Protein AF-A0A3B8XB24-F1 (afdb_monomer_lite)

Secondary structure (DSSP, 8-state):
-GGGGGG---HHHHHHHHHHHHHHHHHHHHHHHHHHHHHHHHTSS---SHHHHTPPPPPHHHHHHHHHHHHHHHHHHH-HHHHHHHHHHHHHHHH--TTHHHHHS-GGGT-GGGS-----TTHHHHTTT----------SSTTS----HHHHHHHHHHHHHHHHHHHHHT-PPP--------TT-SS--GGGSPPHHHHHHHHHHHTHHHHT----------S-TT--S----------HHIIIIIHHHHHHHHHHHHHHHHT--S-HHHHHHHHHHHHHHHHHT-

Structure (mmCIF, N/CA/C/O backbone):
data_AF-A0A3B8XB24-F1
#
_entry.id   AF-A0A3B8XB24-F1
#
loop_
_atom_site.group_PDB
_atom_site.id
_atom_site.type_symbol
_atom_site.label_atom_id
_atom_site.label_alt_id
_atom_site.label_comp_id
_atom_site.label_asym_id
_atom_site.label_entity_id
_atom_site.label_seq_id
_atom_site.pdbx_PDB_ins_code
_atom_site.Cartn_x
_atom_site.Cartn_y
_atom_site.Cartn_z
_atom_site.occupancy
_atom_site.B_iso_or_equiv
_atom_site.auth_seq_id
_atom_site.auth_comp_id
_atom_site.auth_asym_id
_atom_site.auth_atom_id
_atom_site.pdbx_PDB_model_num
ATOM 1 N N . VAL A 1 1 ? 15.431 -11.702 -13.666 1.00 48.81 1 VAL A N 1
ATOM 2 C CA . VAL A 1 1 ? 16.411 -10.588 -13.699 1.00 48.81 1 VAL A CA 1
ATOM 3 C C . VAL A 1 1 ? 17.297 -10.553 -12.447 1.00 48.81 1 VAL A C 1
ATOM 5 O O . VAL A 1 1 ? 18.498 -10.702 -12.595 1.00 48.81 1 VAL A O 1
ATOM 8 N N . LEU A 1 2 ? 16.765 -10.475 -11.216 1.00 46.78 2 LEU A N 1
ATOM 9 C CA . LEU A 1 2 ? 17.596 -10.425 -9.986 1.00 46.78 2 LEU A CA 1
ATOM 10 C C . LEU A 1 2 ? 18.465 -11.676 -9.723 1.00 46.78 2 LEU A C 1
ATOM 12 O O . LEU A 1 2 ? 19.615 -11.554 -9.304 1.00 46.78 2 LEU A O 1
ATOM 16 N N . LEU A 1 3 ? 17.958 -12.868 -10.053 1.00 46.06 3 LEU A N 1
ATOM 17 C CA . LEU A 1 3 ? 18.694 -14.143 -9.955 1.00 46.06 3 LEU A CA 1
ATOM 18 C C . LEU A 1 3 ? 19.810 -14.302 -11.011 1.00 46.06 3 LEU A C 1
ATOM 20 O O . LEU A 1 3 ? 20.660 -15.178 -10.889 1.00 46.06 3 LEU A O 1
ATOM 24 N N . GLN A 1 4 ? 19.846 -13.434 -12.026 1.00 51.38 4 GLN A N 1
ATOM 25 C CA . GLN A 1 4 ? 20.875 -13.417 -13.075 1.00 51.38 4 GLN A CA 1
ATOM 26 C C . GLN A 1 4 ? 21.967 -12.367 -12.819 1.00 51.38 4 GLN A C 1
ATOM 28 O O . GLN A 1 4 ? 22.827 -12.158 -13.666 1.00 51.38 4 GLN A O 1
ATOM 33 N N . SER A 1 5 ? 21.986 -11.729 -11.642 1.00 50.06 5 SER A N 1
ATOM 34 C CA . SER A 1 5 ? 23.021 -10.747 -11.275 1.00 50.06 5 SER A CA 1
ATOM 35 C C . SER A 1 5 ? 24.447 -11.315 -11.280 1.00 50.06 5 SER A C 1
ATOM 37 O O . SER A 1 5 ? 25.404 -10.552 -11.347 1.00 50.06 5 SER A O 1
ATOM 39 N N . HIS A 1 6 ? 24.604 -12.642 -11.247 1.00 56.72 6 HIS A N 1
ATOM 40 C CA . HIS A 1 6 ? 25.891 -13.319 -11.403 1.00 56.72 6 HIS A CA 1
ATOM 41 C C . HIS A 1 6 ? 26.442 -13.281 -12.843 1.00 56.72 6 HIS A C 1
ATOM 43 O O . HIS A 1 6 ? 27.628 -13.526 -13.027 1.00 56.72 6 HIS A O 1
ATOM 49 N N . LEU A 1 7 ? 25.614 -12.964 -13.849 1.00 57.38 7 LEU A N 1
ATOM 50 C CA . LEU A 1 7 ? 26.015 -12.871 -15.262 1.00 57.38 7 LEU A CA 1
ATOM 51 C C . LEU A 1 7 ? 26.549 -11.478 -15.648 1.00 57.38 7 LEU A C 1
ATOM 53 O O . LEU A 1 7 ? 27.148 -11.314 -16.709 1.00 57.38 7 LEU A O 1
ATOM 57 N N . LEU A 1 8 ? 26.348 -10.467 -14.796 1.00 61.06 8 LEU A N 1
ATOM 58 C CA . LEU A 1 8 ? 26.827 -9.103 -15.028 1.00 61.06 8 LEU A CA 1
ATOM 59 C C . LEU A 1 8 ? 28.284 -8.982 -14.563 1.00 61.06 8 LEU A C 1
ATOM 61 O O . LEU A 1 8 ? 28.584 -9.200 -13.392 1.00 61.06 8 LEU A O 1
ATOM 65 N N . HIS A 1 9 ? 29.188 -8.629 -15.478 1.00 63.47 9 HIS A N 1
ATOM 66 C CA . HIS A 1 9 ? 30.623 -8.520 -15.182 1.00 63.47 9 HIS A CA 1
ATOM 67 C C . HIS A 1 9 ? 30.975 -7.298 -14.311 1.00 63.47 9 HIS A C 1
ATOM 69 O O . HIS A 1 9 ? 31.987 -7.325 -13.615 1.00 63.47 9 HIS A O 1
ATOM 75 N N . ASP A 1 10 ? 30.143 -6.249 -14.307 1.00 83.44 10 ASP A N 1
ATOM 76 C CA . ASP A 1 10 ? 30.415 -5.012 -13.567 1.00 83.44 10 ASP A CA 1
ATOM 77 C C . ASP A 1 10 ? 29.944 -5.098 -12.092 1.00 83.44 10 ASP A C 1
ATOM 79 O O . ASP A 1 10 ? 28.738 -5.246 -11.830 1.00 83.44 10 ASP A O 1
ATOM 83 N N . PRO A 1 11 ? 30.855 -4.996 -11.101 1.00 81.56 11 PRO A N 1
ATOM 84 C CA . PRO A 1 11 ? 30.505 -5.052 -9.682 1.00 81.56 11 PRO A CA 1
ATOM 85 C C . PRO A 1 11 ? 29.614 -3.886 -9.223 1.00 81.56 11 PRO A C 1
ATOM 87 O O . PRO A 1 11 ? 28.798 -4.080 -8.317 1.00 81.56 11 PRO A O 1
ATOM 90 N N . ALA A 1 12 ? 29.711 -2.703 -9.844 1.00 83.69 12 ALA A N 1
ATOM 91 C CA . ALA A 1 12 ? 28.908 -1.542 -9.460 1.00 83.69 12 ALA A CA 1
ATOM 92 C C . ALA A 1 12 ? 27.418 -1.764 -9.769 1.00 83.69 12 ALA A C 1
ATOM 94 O O . ALA A 1 12 ? 26.552 -1.520 -8.923 1.00 83.69 12 ALA A O 1
ATOM 95 N N . VAL A 1 13 ? 27.117 -2.318 -10.947 1.00 81.12 13 VAL A N 1
ATOM 96 C CA . VAL A 1 13 ? 25.744 -2.636 -11.374 1.00 81.12 13 VAL A CA 1
ATOM 97 C C . VAL A 1 13 ? 25.129 -3.718 -10.483 1.00 81.12 13 VAL A C 1
ATOM 99 O O . VAL A 1 13 ? 23.956 -3.634 -10.116 1.00 81.12 13 VAL A O 1
ATOM 102 N N . ARG A 1 14 ? 25.920 -4.715 -10.067 1.00 76.56 14 ARG A N 1
ATOM 103 C CA . ARG A 1 14 ? 25.459 -5.768 -9.147 1.00 76.56 14 ARG A CA 1
ATOM 104 C C . ARG A 1 14 ? 25.067 -5.207 -7.785 1.00 76.56 14 ARG A C 1
ATOM 106 O O . ARG A 1 14 ? 24.006 -5.566 -7.272 1.00 76.56 14 ARG A O 1
ATOM 113 N N . LEU A 1 15 ? 25.888 -4.318 -7.222 1.00 83.88 15 LEU A N 1
ATOM 114 C CA . LEU A 1 15 ? 25.598 -3.680 -5.938 1.00 83.88 15 LEU A CA 1
ATOM 115 C C . LEU A 1 15 ? 24.346 -2.797 -6.026 1.00 83.88 15 LEU A C 1
ATOM 117 O O . LEU A 1 15 ? 23.479 -2.885 -5.158 1.00 83.88 15 LEU A O 1
ATOM 121 N N . ALA A 1 16 ? 24.213 -2.008 -7.097 1.00 84.25 16 ALA A N 1
ATOM 122 C CA . ALA A 1 16 ? 23.042 -1.165 -7.325 1.00 84.25 16 ALA A CA 1
ATOM 123 C C . ALA A 1 16 ? 21.746 -1.989 -7.438 1.00 84.25 16 ALA A C 1
ATOM 125 O O . ALA A 1 16 ? 20.748 -1.671 -6.791 1.00 84.25 16 ALA A O 1
ATOM 126 N N . MET A 1 17 ? 21.767 -3.093 -8.193 1.00 80.44 17 MET A N 1
ATOM 127 C CA . MET A 1 17 ? 20.617 -3.996 -8.332 1.00 80.44 17 MET A CA 1
ATOM 128 C C . MET A 1 17 ? 20.249 -4.681 -7.010 1.00 80.44 17 MET A C 1
ATOM 130 O O . MET A 1 17 ? 19.066 -4.799 -6.687 1.00 80.44 17 MET A O 1
ATOM 134 N N . ALA A 1 18 ? 21.243 -5.109 -6.227 1.00 84.19 18 ALA A N 1
ATOM 135 C CA . ALA A 1 18 ? 21.013 -5.711 -4.916 1.00 84.19 18 ALA A CA 1
ATOM 136 C C . ALA A 1 18 ? 20.409 -4.701 -3.926 1.00 84.19 18 ALA A C 1
ATOM 138 O O . ALA A 1 18 ? 19.445 -5.021 -3.231 1.00 84.19 18 ALA A O 1
ATOM 139 N N . ALA A 1 19 ? 20.921 -3.467 -3.906 1.00 87.56 19 ALA A N 1
ATOM 140 C CA . ALA A 1 19 ? 20.384 -2.389 -3.081 1.00 87.56 19 ALA A CA 1
ATOM 141 C C . ALA A 1 19 ? 18.937 -2.042 -3.468 1.00 87.56 19 ALA A C 1
ATOM 143 O O . ALA A 1 19 ? 18.073 -1.946 -2.596 1.00 87.56 19 ALA A O 1
ATOM 144 N N . ALA A 1 20 ? 18.640 -1.930 -4.767 1.00 87.44 20 ALA A N 1
ATOM 145 C CA . ALA A 1 20 ? 17.284 -1.688 -5.255 1.00 87.44 20 ALA A CA 1
ATOM 146 C C . ALA A 1 20 ? 16.316 -2.815 -4.854 1.00 87.44 20 ALA A C 1
ATOM 148 O O . ALA A 1 20 ? 15.204 -2.545 -4.398 1.00 87.44 20 ALA A O 1
ATOM 149 N N . ALA A 1 21 ? 16.747 -4.076 -4.957 1.00 85.38 21 ALA A N 1
ATOM 150 C CA . ALA A 1 21 ? 15.949 -5.222 -4.528 1.00 85.38 21 ALA A CA 1
ATOM 151 C C . ALA A 1 21 ? 15.676 -5.211 -3.020 1.00 85.38 21 ALA A C 1
ATOM 153 O O . ALA A 1 21 ? 14.547 -5.462 -2.603 1.00 85.38 21 ALA A O 1
ATOM 154 N N . ALA A 1 22 ? 16.689 -4.890 -2.212 1.00 89.25 22 ALA A N 1
ATOM 155 C CA . ALA A 1 22 ? 16.544 -4.780 -0.766 1.00 89.25 22 ALA A CA 1
ATOM 156 C C . ALA A 1 22 ? 15.544 -3.681 -0.378 1.00 89.25 22 ALA A C 1
ATOM 158 O O . ALA A 1 22 ? 14.678 -3.911 0.467 1.00 89.25 22 ALA A O 1
ATOM 159 N N . LEU A 1 23 ? 15.606 -2.516 -1.031 1.00 91.81 23 LEU A N 1
ATOM 160 C CA . LEU A 1 23 ? 14.654 -1.427 -0.803 1.00 91.81 23 LEU A CA 1
ATOM 161 C C . LEU A 1 23 ? 13.229 -1.824 -1.202 1.00 91.81 23 LEU A C 1
ATOM 163 O O . LEU A 1 23 ? 12.300 -1.601 -0.430 1.00 91.81 23 LEU A O 1
ATOM 167 N N . LEU A 1 24 ? 13.049 -2.470 -2.357 1.00 92.94 24 LEU A N 1
ATOM 168 C CA . LEU A 1 24 ? 11.732 -2.921 -2.815 1.00 92.94 24 LEU A CA 1
ATOM 169 C C . LEU A 1 24 ? 11.136 -3.968 -1.863 1.00 92.94 24 LEU A C 1
ATOM 171 O O . LEU A 1 24 ? 9.963 -3.876 -1.496 1.00 92.94 24 LEU A O 1
ATOM 175 N N . ALA A 1 25 ? 11.952 -4.922 -1.409 1.00 91.25 25 ALA A N 1
ATOM 176 C CA . ALA A 1 25 ? 11.549 -5.914 -0.417 1.00 91.25 25 ALA A CA 1
ATOM 177 C C . ALA A 1 25 ? 11.145 -5.260 0.914 1.00 91.25 25 ALA A C 1
ATOM 179 O O . ALA A 1 25 ? 10.117 -5.620 1.489 1.00 91.25 25 ALA A O 1
ATOM 180 N N . LEU A 1 26 ? 11.907 -4.263 1.377 1.00 90.69 26 LEU A N 1
ATOM 181 C CA . LEU A 1 26 ? 11.591 -3.502 2.585 1.00 90.69 26 LEU A CA 1
ATOM 182 C C . LEU A 1 26 ? 10.256 -2.754 2.451 1.00 90.69 26 LEU A C 1
ATOM 184 O O . LEU A 1 26 ? 9.417 -2.831 3.349 1.00 90.69 26 LEU A O 1
ATOM 188 N N . THR A 1 27 ? 10.022 -2.071 1.326 1.00 93.06 27 THR A N 1
ATOM 189 C CA . THR A 1 27 ? 8.753 -1.379 1.055 1.00 93.06 27 THR A CA 1
ATOM 190 C C . THR A 1 27 ? 7.581 -2.354 1.037 1.00 93.06 27 THR A C 1
ATOM 192 O O . THR A 1 27 ? 6.555 -2.084 1.661 1.00 93.06 27 THR A O 1
ATOM 195 N N . PHE A 1 28 ? 7.736 -3.505 0.378 1.00 94.31 28 PHE A N 1
ATOM 196 C CA . PHE A 1 28 ? 6.700 -4.533 0.338 1.00 94.31 28 PHE A CA 1
ATOM 197 C C . PHE A 1 28 ? 6.375 -5.065 1.740 1.00 94.31 28 PHE A C 1
ATOM 199 O O . PHE A 1 28 ? 5.206 -5.138 2.116 1.00 94.31 28 PHE A O 1
ATOM 206 N N . ALA A 1 29 ? 7.395 -5.359 2.551 1.00 91.81 29 ALA A N 1
ATOM 207 C CA . ALA A 1 29 ? 7.211 -5.828 3.922 1.00 91.81 29 ALA A CA 1
ATOM 208 C C . ALA A 1 29 ? 6.463 -4.805 4.795 1.00 91.81 29 ALA A C 1
ATOM 210 O O . ALA A 1 29 ? 5.525 -5.167 5.515 1.00 91.81 29 ALA A O 1
ATOM 211 N N . LEU A 1 30 ? 6.827 -3.520 4.708 1.00 90.44 30 LEU A N 1
ATOM 212 C CA . LEU A 1 30 ? 6.146 -2.445 5.437 1.00 90.44 30 LEU A CA 1
ATOM 213 C C . LEU A 1 30 ? 4.694 -2.269 4.972 1.00 90.44 30 LEU A C 1
ATOM 215 O O . LEU A 1 30 ? 3.800 -2.138 5.810 1.00 90.44 30 LEU A O 1
ATOM 219 N N . ALA A 1 31 ? 4.444 -2.327 3.661 1.00 92.75 31 ALA A N 1
ATOM 220 C CA . ALA A 1 31 ? 3.104 -2.216 3.092 1.00 92.75 31 ALA A CA 1
ATOM 221 C C . ALA A 1 31 ? 2.189 -3.364 3.549 1.00 92.75 31 ALA A C 1
ATOM 223 O O . ALA A 1 31 ? 1.080 -3.120 4.027 1.00 92.75 31 ALA A O 1
ATOM 224 N N . VAL A 1 32 ? 2.670 -4.610 3.478 1.00 94.06 32 VAL A N 1
ATOM 225 C CA . VAL A 1 32 ? 1.927 -5.793 3.944 1.00 94.06 32 VAL A CA 1
ATOM 226 C C . VAL A 1 32 ? 1.628 -5.691 5.439 1.00 94.06 32 VAL A C 1
ATOM 228 O O . VAL A 1 32 ? 0.492 -5.908 5.860 1.00 94.06 32 VAL A O 1
ATOM 231 N N . THR A 1 33 ? 2.614 -5.293 6.245 1.00 90.50 33 THR A N 1
ATOM 232 C CA . THR A 1 33 ? 2.453 -5.125 7.697 1.00 90.50 33 THR A CA 1
ATOM 233 C C . THR A 1 33 ? 1.394 -4.070 8.035 1.00 90.50 33 THR A C 1
ATOM 235 O O . THR A 1 33 ? 0.532 -4.302 8.888 1.00 90.50 33 THR A O 1
ATOM 238 N N . ALA A 1 34 ? 1.413 -2.926 7.344 1.00 89.19 34 ALA A N 1
ATOM 239 C CA . ALA A 1 34 ? 0.412 -1.877 7.510 1.00 89.19 34 ALA A CA 1
ATOM 240 C C . ALA A 1 34 ? -0.992 -2.364 7.118 1.00 89.19 34 ALA A C 1
ATOM 242 O O . ALA A 1 34 ? -1.951 -2.134 7.857 1.00 89.19 34 ALA A O 1
ATOM 243 N N . TYR A 1 35 ? -1.114 -3.096 6.007 1.00 91.31 35 TYR A N 1
ATOM 244 C CA . TYR A 1 35 ? -2.395 -3.628 5.546 1.00 91.31 35 TYR A CA 1
ATOM 245 C C . TYR A 1 35 ? -2.991 -4.648 6.526 1.00 91.31 35 TYR A C 1
ATOM 247 O O . TYR A 1 35 ? -4.152 -4.521 6.920 1.00 91.31 35 TYR A O 1
ATOM 255 N N . ILE A 1 36 ? -2.185 -5.605 7.003 1.00 91.12 36 ILE A N 1
ATOM 256 C CA . ILE A 1 36 ? -2.602 -6.580 8.025 1.00 91.12 36 ILE A CA 1
ATOM 257 C C . ILE A 1 36 ? -3.104 -5.854 9.277 1.00 91.12 36 ILE A C 1
ATOM 259 O O . ILE A 1 36 ? -4.136 -6.219 9.842 1.00 91.12 36 ILE A O 1
ATOM 263 N N . ARG A 1 37 ? -2.411 -4.790 9.700 1.00 88.44 37 ARG A N 1
ATOM 264 C CA . ARG A 1 37 ? -2.800 -4.006 10.875 1.00 88.44 37 ARG A CA 1
ATOM 265 C C . ARG A 1 37 ? -4.123 -3.265 10.687 1.00 88.44 37 ARG A C 1
ATOM 267 O O . ARG A 1 37 ? -4.902 -3.206 11.642 1.00 88.44 37 ARG A O 1
ATOM 274 N N . ILE A 1 38 ? -4.371 -2.706 9.501 1.00 89.50 38 ILE A N 1
ATOM 275 C CA . ILE A 1 38 ? -5.634 -2.031 9.172 1.00 89.50 38 ILE A CA 1
ATOM 276 C C . ILE A 1 38 ? -6.781 -3.036 9.242 1.00 89.50 38 ILE A C 1
ATOM 278 O O . ILE A 1 38 ? -7.751 -2.799 9.960 1.00 89.50 38 ILE A O 1
ATOM 282 N N . ILE A 1 39 ? -6.641 -4.193 8.589 1.00 89.69 39 ILE A N 1
ATOM 283 C CA . ILE A 1 39 ? -7.678 -5.230 8.603 1.00 89.69 39 ILE A CA 1
ATOM 284 C C . ILE A 1 39 ? -7.916 -5.757 10.025 1.00 89.69 39 ILE A C 1
ATOM 286 O O . ILE A 1 39 ? -9.058 -5.818 10.482 1.00 89.69 39 ILE A O 1
ATOM 290 N N . GLY A 1 40 ? -6.842 -6.057 10.761 1.00 87.50 40 GLY A N 1
ATOM 291 C CA . GLY A 1 40 ? -6.915 -6.526 12.145 1.00 87.50 40 GLY A CA 1
ATOM 292 C C . GLY A 1 40 ? -7.534 -5.510 13.108 1.00 87.50 40 GLY A C 1
ATOM 293 O O . GLY A 1 40 ? -8.241 -5.888 14.035 1.00 87.50 40 GLY A O 1
ATOM 294 N N . GLY A 1 41 ? -7.293 -4.215 12.895 1.00 85.12 41 GLY A N 1
ATOM 295 C CA . GLY A 1 41 ? -7.838 -3.153 13.739 1.00 85.12 41 GLY A CA 1
ATOM 296 C C . GLY A 1 41 ? -9.292 -2.800 13.440 1.00 85.12 41 GLY A C 1
ATOM 297 O O . GLY A 1 41 ? -10.054 -2.584 14.375 1.00 85.12 41 GLY A O 1
ATOM 298 N N . VAL A 1 42 ? -9.662 -2.723 12.160 1.00 85.62 42 VAL A N 1
ATOM 299 C CA . VAL A 1 42 ? -10.975 -2.220 11.721 1.00 85.62 42 VAL A CA 1
ATOM 300 C C . VAL A 1 42 ? -12.029 -3.325 11.691 1.00 85.62 42 VAL A C 1
ATOM 302 O O . VAL A 1 42 ? -13.140 -3.102 12.158 1.00 85.62 42 VAL A O 1
ATOM 305 N N . PHE A 1 43 ? -11.694 -4.515 11.178 1.00 86.81 43 PHE A N 1
ATOM 306 C CA . PHE A 1 43 ? -12.677 -5.589 10.975 1.00 86.81 43 PHE A CA 1
ATOM 307 C C . PHE A 1 43 ? -12.682 -6.640 12.089 1.00 86.81 43 PHE A C 1
ATOM 309 O O . PHE A 1 43 ? -13.731 -7.203 12.388 1.00 86.81 43 PHE A O 1
ATOM 316 N N . LEU A 1 44 ? -11.523 -6.919 12.695 1.00 86.62 44 LEU A N 1
ATOM 317 C CA . LEU A 1 44 ? -11.389 -7.908 13.779 1.00 86.62 44 LEU A CA 1
ATOM 318 C C . LEU A 1 44 ? -11.328 -7.268 15.178 1.00 86.62 44 LEU A C 1
ATOM 320 O O . LEU A 1 44 ? -11.400 -7.974 16.184 1.00 86.62 44 LEU A O 1
ATOM 324 N N . GLY A 1 45 ? -11.173 -5.944 15.246 1.00 83.50 45 GLY A N 1
ATOM 325 C CA . GLY A 1 45 ? -11.137 -5.178 16.489 1.00 83.50 45 GLY A CA 1
ATOM 326 C C . GLY A 1 45 ? -12.523 -4.974 17.105 1.00 83.50 45 GLY A C 1
ATOM 327 O O . GLY A 1 45 ? -13.549 -5.294 16.513 1.00 83.50 45 GLY A O 1
ATOM 328 N N . ALA A 1 46 ? -12.557 -4.411 18.314 1.00 84.31 46 ALA A N 1
ATOM 329 C CA . ALA A 1 46 ? -13.813 -4.057 18.971 1.00 84.31 46 ALA A CA 1
ATOM 330 C C . ALA A 1 46 ? -14.103 -2.573 18.747 1.00 84.31 46 ALA A C 1
ATOM 332 O O . ALA A 1 46 ? -13.188 -1.746 18.766 1.00 84.31 46 ALA A O 1
ATOM 333 N N . GLY A 1 47 ? -15.380 -2.233 18.572 1.00 84.75 47 GLY A N 1
ATOM 334 C CA . GLY A 1 47 ? -15.823 -0.850 18.419 1.00 84.75 47 GLY A CA 1
ATOM 335 C C . GLY A 1 47 ? -15.491 -0.030 19.665 1.00 84.75 47 GLY A C 1
ATOM 336 O O . GLY A 1 47 ? -16.077 -0.242 20.726 1.00 84.75 47 GLY A O 1
ATOM 337 N N . ARG A 1 48 ? -14.537 0.899 19.534 1.00 83.44 48 ARG A N 1
ATOM 338 C CA . ARG A 1 48 ? -14.073 1.760 20.637 1.00 83.44 48 ARG A CA 1
ATOM 339 C C . ARG A 1 48 ? -14.997 2.939 20.922 1.00 83.44 48 ARG A C 1
ATOM 341 O O . ARG A 1 48 ? -14.985 3.448 22.035 1.00 83.44 48 ARG A O 1
ATOM 348 N N . SER A 1 49 ? -15.756 3.380 19.922 1.00 85.56 49 SER A N 1
ATOM 349 C CA . SER A 1 49 ? -16.697 4.495 20.025 1.00 85.56 49 SER A CA 1
ATOM 350 C C . SER A 1 49 ? -18.133 4.008 19.822 1.00 85.56 49 SER A C 1
ATOM 352 O O . SER A 1 49 ? -18.350 2.933 19.252 1.00 85.56 49 SER A O 1
ATOM 354 N N . ARG A 1 50 ? -19.121 4.787 20.283 1.00 82.50 50 ARG A N 1
ATOM 355 C CA . ARG A 1 50 ? -20.542 4.440 20.098 1.00 82.50 50 ARG A CA 1
ATOM 356 C C . ARG A 1 50 ? -20.912 4.390 18.617 1.00 82.50 50 ARG A C 1
ATOM 358 O O . ARG A 1 50 ? -21.646 3.507 18.194 1.00 82.50 50 ARG A O 1
ATOM 365 N N . GLU A 1 51 ? -20.348 5.284 17.817 1.00 84.75 51 GLU A N 1
ATOM 366 C CA . GLU A 1 51 ? -20.564 5.368 16.373 1.00 84.75 51 GLU A CA 1
ATOM 367 C C . GLU A 1 51 ? -20.054 4.109 15.665 1.00 84.75 51 GLU A C 1
ATOM 369 O O . GLU A 1 51 ? -20.736 3.574 14.797 1.00 84.75 51 GLU A O 1
ATOM 374 N N . ALA A 1 52 ? -18.895 3.581 16.078 1.00 82.88 52 ALA A N 1
ATOM 375 C CA . ALA A 1 52 ? -18.343 2.348 15.521 1.00 82.88 52 ALA A CA 1
ATOM 376 C C . ALA A 1 52 ? -19.190 1.108 15.861 1.00 82.88 52 ALA A C 1
ATOM 378 O O . ALA A 1 52 ? -19.217 0.155 15.087 1.00 82.88 52 ALA A O 1
ATOM 379 N N . GLN A 1 53 ? -19.887 1.111 17.002 1.00 81.50 53 GLN A N 1
ATOM 380 C CA . GLN A 1 53 ? -20.786 0.019 17.401 1.00 81.50 53 GLN A CA 1
ATOM 381 C C . GLN A 1 53 ? -22.113 0.035 16.632 1.00 81.50 53 GLN A C 1
ATOM 383 O O . GLN A 1 53 ? -22.720 -1.017 16.442 1.00 81.50 53 GLN A O 1
ATOM 388 N N . HIS A 1 54 ? -22.544 1.211 16.172 1.00 85.31 54 HIS A N 1
ATOM 389 C CA . HIS A 1 54 ? -23.770 1.406 15.395 1.00 85.31 54 HIS A CA 1
ATOM 390 C C . HIS A 1 54 ? -23.514 1.602 13.894 1.00 85.31 54 HIS A C 1
ATOM 392 O O . HIS A 1 54 ? -24.415 2.022 13.167 1.00 85.31 54 HIS A O 1
ATOM 398 N N . ALA A 1 55 ? -22.302 1.315 13.415 1.00 84.38 55 ALA A N 1
ATOM 399 C CA . ALA A 1 55 ? -21.970 1.443 12.005 1.00 84.38 55 ALA A CA 1
ATOM 400 C C . ALA A 1 55 ? -22.841 0.492 11.168 1.00 84.38 55 ALA A C 1
ATOM 402 O O . ALA A 1 55 ? -22.824 -0.726 11.355 1.00 84.38 55 ALA A O 1
ATOM 403 N N . LEU A 1 56 ? -23.616 1.065 10.250 1.00 86.69 56 LEU A N 1
ATOM 404 C CA . LEU A 1 56 ? -24.459 0.320 9.322 1.00 86.69 56 LEU A CA 1
ATOM 405 C C . LEU A 1 56 ? -23.667 -0.061 8.074 1.00 86.69 56 LEU A C 1
ATOM 407 O O . LEU A 1 56 ? -22.704 0.610 7.694 1.00 86.69 56 LEU A O 1
ATOM 411 N N . GLU A 1 57 ? -24.090 -1.135 7.410 1.00 87.75 57 GLU A N 1
ATOM 412 C CA . GLU A 1 57 ? -23.462 -1.512 6.154 1.00 87.75 57 GLU A CA 1
ATOM 413 C C . GLU A 1 57 ? -23.745 -0.486 5.048 1.00 87.75 57 GLU A C 1
ATOM 415 O O . GLU A 1 57 ? -24.839 0.061 4.915 1.00 87.75 57 GLU A O 1
ATOM 420 N N . VAL A 1 58 ? -22.745 -0.283 4.198 1.00 91.31 58 VAL A N 1
ATOM 421 C CA . VAL A 1 58 ? -22.785 0.638 3.060 1.00 91.31 58 VAL A CA 1
ATOM 422 C C . VAL A 1 58 ? -23.883 0.229 2.053 1.00 91.31 58 VAL A C 1
ATOM 424 O O . VAL A 1 58 ? -24.046 -0.973 1.809 1.00 91.31 58 VAL A O 1
ATOM 427 N N . PRO A 1 59 ? -24.619 1.168 1.416 1.00 94.50 59 PRO A N 1
ATOM 428 C CA . PRO A 1 59 ? -25.628 0.843 0.403 1.00 94.50 59 PRO A CA 1
ATOM 429 C C . PRO A 1 59 ? -25.039 0.116 -0.816 1.00 94.50 59 PRO A C 1
ATOM 431 O O . PRO A 1 59 ? -23.861 0.265 -1.152 1.00 94.50 59 PRO A O 1
ATOM 434 N N . PHE A 1 60 ? -25.879 -0.651 -1.517 1.00 93.38 60 PHE A N 1
ATOM 435 C CA . PHE A 1 60 ? -25.464 -1.510 -2.633 1.00 93.38 60 PHE A CA 1
ATOM 436 C C . PHE A 1 60 ? -24.707 -0.757 -3.739 1.00 93.38 60 PHE A C 1
ATOM 438 O O . PHE A 1 60 ? -23.676 -1.235 -4.202 1.00 93.38 60 PHE A O 1
ATOM 445 N N . THR A 1 61 ? -25.145 0.453 -4.101 1.00 95.12 61 THR A N 1
ATOM 446 C CA . THR A 1 61 ? -24.518 1.263 -5.161 1.00 95.12 61 THR A CA 1
ATOM 447 C C . THR A 1 61 ? -23.035 1.536 -4.895 1.00 95.12 61 THR A C 1
ATOM 449 O O . THR A 1 61 ? -22.207 1.416 -5.796 1.00 95.12 61 THR A O 1
ATOM 452 N N . MET A 1 62 ? -22.667 1.835 -3.646 1.00 93.19 62 MET A N 1
ATOM 453 C CA . MET A 1 62 ? -21.268 2.068 -3.278 1.00 93.19 62 MET A CA 1
ATOM 454 C C . MET A 1 62 ? -20.477 0.751 -3.200 1.00 93.19 62 MET A C 1
ATOM 456 O O . MET A 1 62 ? -19.305 0.737 -3.575 1.00 93.19 62 MET A O 1
ATOM 460 N N . ARG A 1 63 ? -21.115 -0.375 -2.836 1.00 94.00 63 ARG A N 1
ATOM 461 C CA . ARG A 1 63 ? -20.477 -1.705 -2.915 1.00 94.00 63 ARG A CA 1
ATOM 462 C C . ARG A 1 63 ? -20.133 -2.091 -4.350 1.00 94.00 63 ARG A C 1
ATOM 464 O O . ARG A 1 63 ? -19.052 -2.626 -4.579 1.00 94.00 63 ARG A O 1
ATOM 471 N N . VAL A 1 64 ? -21.011 -1.798 -5.311 1.00 95.31 64 VAL A N 1
ATOM 472 C CA . VAL A 1 64 ? -20.757 -2.057 -6.738 1.00 95.31 64 VAL A CA 1
ATOM 473 C C . VAL A 1 64 ? -19.541 -1.270 -7.220 1.00 95.31 64 VAL A C 1
ATOM 475 O O . VAL A 1 64 ? -18.669 -1.854 -7.855 1.00 95.31 64 VAL A O 1
ATOM 478 N N . ALA A 1 65 ? -19.425 0.012 -6.857 1.00 93.69 65 ALA A N 1
ATOM 479 C CA . ALA A 1 65 ? -18.260 0.824 -7.215 1.00 93.69 65 ALA A CA 1
ATOM 480 C C . ALA A 1 65 ? -16.953 0.250 -6.635 1.00 93.69 65 ALA A C 1
ATOM 482 O O . ALA A 1 65 ? -15.968 0.092 -7.357 1.00 93.69 65 ALA A O 1
ATOM 483 N N . THR A 1 66 ? -16.948 -0.142 -5.354 1.00 93.69 66 THR A N 1
ATOM 484 C CA . THR A 1 66 ? -15.776 -0.791 -4.741 1.00 93.69 66 THR A CA 1
ATOM 485 C C . THR A 1 66 ? -15.481 -2.167 -5.341 1.00 93.69 66 THR A C 1
ATOM 487 O O . THR A 1 66 ? -14.319 -2.530 -5.505 1.00 93.69 66 THR A O 1
ATOM 490 N N . GLY A 1 67 ? -16.520 -2.922 -5.708 1.00 94.25 67 GLY A N 1
ATOM 491 C CA . GLY A 1 67 ? -16.401 -4.229 -6.346 1.00 94.25 67 GLY A CA 1
ATOM 492 C C . GLY A 1 67 ? -15.807 -4.125 -7.746 1.00 94.25 67 GLY A C 1
ATOM 493 O O . GLY A 1 67 ? -14.906 -4.887 -8.079 1.00 94.25 67 GLY A O 1
ATOM 494 N N . LEU A 1 68 ? -16.238 -3.135 -8.533 1.00 95.38 68 LEU A N 1
ATOM 495 C CA . LEU A 1 68 ? -15.665 -2.844 -9.844 1.00 95.38 68 LEU A CA 1
ATOM 496 C C . LEU A 1 68 ? -14.170 -2.534 -9.729 1.00 95.38 68 LEU A C 1
ATOM 498 O O . LEU A 1 68 ? -13.377 -3.100 -10.473 1.00 95.38 68 LEU A O 1
ATOM 502 N N . LEU A 1 69 ? -13.781 -1.695 -8.764 1.00 92.94 69 LEU A N 1
ATOM 503 C CA . LEU A 1 69 ? -12.380 -1.341 -8.530 1.00 92.94 69 LEU A CA 1
ATOM 504 C C . LEU A 1 69 ? -11.538 -2.546 -8.078 1.00 92.94 69 LEU A C 1
ATOM 506 O O . LEU A 1 69 ? -10.391 -2.699 -8.491 1.00 92.94 69 LEU A O 1
ATOM 510 N N . ALA A 1 70 ? -12.109 -3.442 -7.270 1.00 93.44 70 ALA A N 1
ATOM 511 C CA . ALA A 1 70 ? -11.448 -4.687 -6.892 1.00 93.44 70 ALA A CA 1
ATOM 512 C C . ALA A 1 70 ? -11.259 -5.622 -8.098 1.00 93.44 70 ALA A C 1
ATOM 514 O O . ALA A 1 70 ? -10.177 -6.177 -8.287 1.00 93.44 70 ALA A O 1
ATOM 515 N N . VAL A 1 71 ? -12.285 -5.772 -8.942 1.00 91.31 71 VAL A N 1
ATOM 516 C CA . VAL A 1 71 ? -12.219 -6.604 -10.152 1.00 91.31 71 VAL A CA 1
ATOM 517 C C . VAL A 1 71 ? -11.201 -6.050 -11.144 1.00 91.31 71 VAL A C 1
ATOM 519 O O . VAL A 1 71 ? -10.410 -6.824 -11.677 1.00 91.31 71 VAL A O 1
ATOM 522 N N . THR A 1 72 ? -11.157 -4.733 -11.366 1.00 88.81 72 THR A N 1
ATOM 523 C CA . THR A 1 72 ? -10.154 -4.126 -12.253 1.00 88.81 72 THR A CA 1
ATOM 524 C C . THR A 1 72 ? -8.740 -4.281 -11.700 1.00 88.81 72 THR A C 1
ATOM 526 O O . THR A 1 72 ? -7.834 -4.595 -12.467 1.00 88.81 72 THR A O 1
ATOM 529 N N . ALA A 1 73 ? -8.538 -4.156 -10.385 1.00 89.00 73 ALA A N 1
ATOM 530 C CA . ALA A 1 73 ? -7.243 -4.415 -9.757 1.00 89.00 73 ALA A CA 1
ATOM 531 C C . ALA A 1 73 ? -6.794 -5.879 -9.925 1.00 89.00 73 ALA A C 1
ATOM 533 O O . ALA A 1 73 ? -5.639 -6.132 -10.269 1.00 89.00 73 ALA A O 1
ATOM 534 N N . ILE A 1 74 ? -7.704 -6.845 -9.744 1.00 85.56 74 ILE A N 1
ATOM 535 C CA . ILE A 1 74 ? -7.423 -8.270 -9.982 1.00 85.56 74 ILE A CA 1
ATOM 536 C C . ILE A 1 74 ? -7.118 -8.514 -11.461 1.00 85.56 74 ILE A C 1
ATOM 538 O O . ILE A 1 74 ? -6.143 -9.191 -11.773 1.00 85.56 74 ILE A O 1
ATOM 542 N N . ALA A 1 75 ? -7.905 -7.942 -12.375 1.00 80.69 75 ALA A N 1
ATOM 543 C CA . ALA A 1 75 ? -7.692 -8.081 -13.811 1.00 80.69 75 ALA A CA 1
ATOM 544 C C . ALA A 1 75 ? -6.322 -7.528 -14.231 1.00 80.69 75 ALA A C 1
ATOM 546 O O . ALA A 1 75 ? -5.579 -8.218 -14.924 1.00 80.69 75 ALA A O 1
ATOM 547 N N . LEU A 1 76 ? -5.941 -6.340 -13.750 1.00 78.12 76 LEU A N 1
ATOM 548 C CA . LEU A 1 76 ? -4.618 -5.754 -13.992 1.00 78.12 76 LEU A CA 1
ATOM 549 C C . LEU A 1 76 ? -3.483 -6.609 -13.405 1.00 78.12 76 LEU A C 1
ATOM 551 O O . LEU A 1 76 ? -2.440 -6.754 -14.038 1.00 78.12 76 LEU A O 1
ATOM 555 N N . GLY A 1 77 ? -3.680 -7.197 -12.222 1.00 75.38 77 GLY A N 1
ATOM 556 C CA . GLY A 1 77 ? -2.685 -8.058 -11.576 1.00 75.38 77 GLY A CA 1
ATOM 557 C C . GLY A 1 77 ? -2.544 -9.449 -12.205 1.00 75.38 77 GLY A C 1
ATOM 558 O O . GLY A 1 77 ? -1.458 -10.026 -12.184 1.00 75.38 77 GLY A O 1
ATOM 559 N N . LEU A 1 78 ? -3.621 -9.988 -12.784 1.00 72.19 78 LEU A N 1
ATOM 560 C CA . LEU A 1 78 ? -3.669 -11.327 -13.380 1.00 72.19 78 LEU A CA 1
ATOM 561 C C . LEU A 1 78 ? -3.297 -11.327 -14.869 1.00 72.19 78 LEU A C 1
ATOM 563 O O . LEU A 1 78 ? -2.724 -12.298 -15.362 1.00 72.19 78 LEU A O 1
ATOM 567 N N . LEU A 1 79 ? -3.584 -10.226 -15.572 1.00 68.31 79 LEU A N 1
ATOM 568 C CA . LEU A 1 79 ? -3.346 -10.046 -17.003 1.00 68.31 79 LEU A CA 1
ATOM 569 C C . LEU A 1 79 ? -2.127 -9.164 -17.384 1.00 68.31 79 LEU A C 1
ATOM 571 O O . LEU A 1 79 ? -2.188 -8.534 -18.445 1.00 68.31 79 LEU A O 1
ATOM 575 N N . PRO A 1 80 ? -0.991 -9.116 -16.643 1.00 62.62 80 PRO A N 1
ATOM 576 C CA . PRO A 1 80 ? 0.203 -8.420 -17.123 1.00 62.62 80 PRO A CA 1
ATOM 577 C C . PRO A 1 80 ? 0.618 -8.791 -18.556 1.00 62.62 80 PRO A C 1
ATOM 579 O O . PRO A 1 80 ? 0.968 -7.877 -19.295 1.00 62.62 80 PRO A O 1
ATOM 582 N N . PRO A 1 81 ? 0.521 -10.058 -19.021 1.00 59.78 81 PRO A N 1
ATOM 583 C CA . PRO A 1 81 ? 0.880 -10.399 -20.400 1.00 59.78 81 PRO A CA 1
ATOM 584 C C . PRO A 1 81 ? 0.090 -9.632 -21.473 1.00 59.78 81 PRO A C 1
ATOM 586 O O . PRO A 1 81 ? 0.657 -9.312 -22.512 1.00 59.78 81 PRO A O 1
ATOM 589 N N . LEU A 1 82 ? -1.179 -9.283 -21.220 1.00 57.75 82 LEU A N 1
ATOM 590 C CA . LEU A 1 82 ? -1.984 -8.478 -22.150 1.00 57.75 82 LEU A CA 1
ATOM 591 C C . LEU A 1 82 ? -1.584 -6.994 -22.108 1.00 57.75 82 LEU A C 1
ATOM 593 O O . LEU A 1 82 ? -1.559 -6.325 -23.139 1.00 57.75 82 LEU A O 1
ATOM 597 N N . GLY A 1 83 ? -1.239 -6.482 -20.923 1.00 58.75 83 GLY A N 1
ATOM 598 C CA . GLY A 1 83 ? -0.809 -5.094 -20.736 1.00 58.75 83 GLY A CA 1
ATOM 599 C C . GLY A 1 83 ? 0.610 -4.814 -21.235 1.00 58.75 83 GLY A C 1
ATOM 600 O O . GLY A 1 83 ? 0.870 -3.723 -21.736 1.00 58.75 83 GLY A O 1
ATOM 601 N N . ILE A 1 84 ? 1.518 -5.793 -21.150 1.00 60.59 84 ILE A N 1
ATOM 602 C CA . ILE A 1 84 ? 2.914 -5.656 -21.590 1.00 60.59 84 ILE A CA 1
ATOM 603 C C . ILE A 1 84 ? 2.985 -5.361 -23.090 1.00 60.59 84 ILE A C 1
ATOM 605 O O . ILE A 1 84 ? 3.767 -4.504 -23.478 1.00 60.59 84 ILE A O 1
ATOM 609 N N . GLY A 1 85 ? 2.146 -5.988 -23.923 1.00 60.19 85 GLY A N 1
ATOM 610 C CA . GLY A 1 85 ? 2.112 -5.709 -25.365 1.00 60.19 85 GLY A CA 1
ATOM 611 C C . GLY A 1 85 ? 1.679 -4.273 -25.692 1.00 60.19 85 GLY A C 1
ATOM 612 O O . GLY A 1 85 ? 2.314 -3.598 -26.499 1.00 60.19 85 GLY A O 1
ATOM 613 N N . ALA A 1 86 ? 0.645 -3.765 -25.013 1.00 64.06 86 ALA A N 1
ATOM 614 C CA . ALA A 1 86 ? 0.181 -2.386 -25.187 1.00 64.06 86 ALA A CA 1
ATOM 615 C C . ALA A 1 86 ? 1.185 -1.357 -24.635 1.00 64.06 86 ALA A C 1
ATOM 617 O O . ALA A 1 86 ? 1.458 -0.343 -25.277 1.00 64.06 86 ALA A O 1
ATOM 618 N N . ALA A 1 87 ? 1.776 -1.634 -23.469 1.00 63.69 87 ALA A N 1
ATOM 619 C CA . ALA A 1 87 ? 2.823 -0.803 -22.881 1.00 63.69 87 ALA A CA 1
ATOM 620 C C . ALA A 1 87 ? 4.102 -0.807 -23.733 1.00 63.69 87 ALA A C 1
ATOM 622 O O . ALA A 1 87 ? 4.740 0.233 -23.874 1.00 63.69 87 ALA A O 1
ATOM 623 N N . ALA A 1 88 ? 4.448 -1.947 -24.339 1.00 61.38 88 ALA A N 1
ATOM 624 C CA . ALA A 1 88 ? 5.553 -2.076 -25.281 1.00 61.38 88 ALA A CA 1
ATOM 625 C C . ALA A 1 88 ? 5.320 -1.208 -26.517 1.00 61.38 88 ALA A C 1
ATOM 627 O O . ALA A 1 88 ? 6.175 -0.391 -26.839 1.00 61.38 88 ALA A O 1
ATOM 628 N N . ALA A 1 89 ? 4.147 -1.310 -27.149 1.00 64.25 89 ALA A N 1
ATOM 629 C CA . ALA A 1 89 ? 3.792 -0.483 -28.301 1.00 64.25 89 ALA A CA 1
ATOM 630 C C . ALA A 1 89 ? 3.857 1.022 -27.973 1.00 64.25 89 ALA A C 1
ATOM 632 O O . ALA A 1 89 ? 4.454 1.796 -28.723 1.00 64.25 89 ALA A O 1
ATOM 633 N N . ALA A 1 90 ? 3.329 1.432 -26.814 1.00 68.3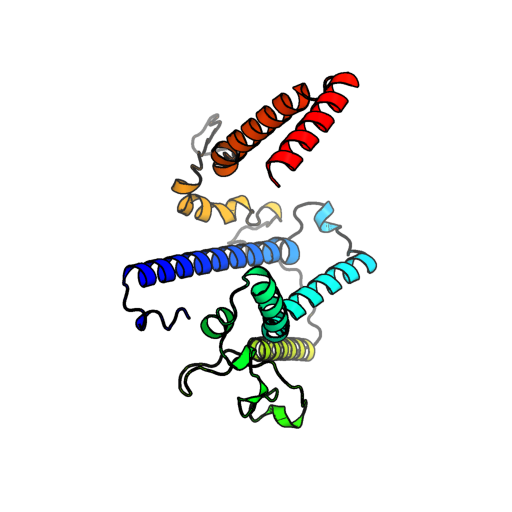8 90 ALA A N 1
ATOM 634 C CA . ALA A 1 90 ? 3.395 2.818 -26.353 1.00 68.38 90 ALA A CA 1
ATOM 635 C C . ALA A 1 90 ? 4.839 3.284 -26.080 1.00 68.38 90 ALA A C 1
ATOM 637 O O . ALA A 1 90 ? 5.226 4.385 -26.470 1.00 68.38 90 ALA A O 1
ATOM 638 N N . ALA A 1 91 ? 5.671 2.443 -25.458 1.00 66.69 91 ALA A N 1
ATOM 639 C CA . ALA A 1 91 ? 7.079 2.750 -25.207 1.00 66.69 91 ALA A CA 1
ATOM 640 C C . ALA A 1 91 ? 7.890 2.860 -26.508 1.00 66.69 91 ALA A C 1
ATOM 642 O O . ALA A 1 91 ? 8.778 3.707 -26.617 1.00 66.69 91 ALA A O 1
ATOM 643 N N . GLN A 1 92 ? 7.571 2.044 -27.512 1.00 65.69 92 GLN A N 1
ATOM 644 C CA . GLN A 1 92 ? 8.181 2.086 -28.843 1.00 65.69 92 GLN A CA 1
ATOM 645 C C . GLN A 1 92 ? 7.856 3.403 -29.558 1.00 65.69 92 GLN A C 1
ATOM 647 O O . GLN A 1 92 ? 8.730 4.018 -30.167 1.00 65.69 92 GLN A O 1
ATOM 652 N N . GLN A 1 93 ? 6.616 3.873 -29.402 1.00 70.25 93 GLN A N 1
ATOM 653 C CA . GLN A 1 93 ? 6.136 5.125 -29.978 1.00 70.25 93 GLN A CA 1
ATOM 654 C C . GLN A 1 93 ? 6.793 6.362 -29.344 1.00 70.25 93 GLN A C 1
ATOM 656 O O . GLN A 1 93 ? 7.012 7.354 -30.033 1.00 70.25 93 GLN A O 1
ATOM 661 N N . VAL A 1 94 ? 7.144 6.298 -28.054 1.00 74.88 94 VAL A N 1
ATOM 662 C CA . VAL A 1 94 ? 7.809 7.397 -27.326 1.00 74.88 94 VAL A CA 1
ATOM 663 C C . VAL A 1 94 ? 9.333 7.376 -27.492 1.00 74.88 94 VAL A C 1
ATOM 665 O O . VAL A 1 94 ? 9.951 8.434 -27.567 1.00 74.88 94 VAL A O 1
ATOM 668 N N . SER A 1 95 ? 9.956 6.195 -27.540 1.00 68.25 95 SER A N 1
ATOM 669 C CA . SER A 1 95 ? 11.424 6.068 -27.581 1.00 68.25 95 SER A CA 1
ATOM 670 C C . SER A 1 95 ? 12.029 6.216 -28.979 1.00 68.25 95 SER A C 1
ATOM 672 O O . SER A 1 95 ? 13.221 6.492 -29.082 1.00 68.25 95 SER A O 1
ATOM 674 N N . GLY A 1 96 ? 11.249 6.027 -30.051 1.00 61.72 96 GLY A N 1
ATOM 675 C CA . GLY A 1 96 ? 11.710 6.190 -31.438 1.00 61.72 96 GLY A CA 1
ATOM 676 C C . GLY A 1 96 ? 12.816 5.218 -31.881 1.00 61.72 96 GLY A C 1
ATOM 677 O O . GLY A 1 96 ? 13.275 5.296 -33.018 1.00 61.72 96 GLY A O 1
ATOM 678 N N . ALA A 1 97 ? 13.243 4.300 -31.010 1.00 58.31 97 ALA A N 1
ATOM 679 C CA . ALA A 1 97 ? 14.326 3.357 -31.245 1.00 58.31 97 ALA A CA 1
ATOM 680 C C . ALA A 1 97 ? 13.750 1.951 -31.510 1.00 58.31 97 ALA A C 1
ATOM 682 O O . ALA A 1 97 ? 13.317 1.272 -30.568 1.00 58.31 97 ALA A O 1
ATOM 683 N N . PRO A 1 98 ? 13.724 1.481 -32.771 1.00 53.38 98 PRO A N 1
ATOM 684 C CA . PRO A 1 98 ? 13.331 0.111 -33.071 1.00 53.38 98 PRO A CA 1
ATOM 685 C C . PRO A 1 98 ? 14.351 -0.854 -32.443 1.00 53.38 98 PRO A C 1
ATOM 687 O O . PRO A 1 98 ? 15.549 -0.737 -32.680 1.00 53.38 98 PRO A O 1
ATOM 690 N N . GLY A 1 99 ? 13.881 -1.783 -31.606 1.00 56.66 99 GLY A N 1
ATOM 691 C CA . GLY A 1 99 ? 14.704 -2.857 -31.027 1.00 56.66 99 GLY A CA 1
ATOM 692 C C . GLY A 1 99 ? 15.117 -2.711 -29.554 1.00 56.66 99 GLY A C 1
ATOM 693 O O . GLY A 1 99 ? 15.602 -3.676 -28.969 1.00 56.66 99 GLY A O 1
ATOM 694 N N . VAL A 1 100 ? 14.865 -1.575 -28.882 1.00 55.44 100 VAL A N 1
ATOM 695 C CA . VAL A 1 100 ? 15.092 -1.486 -27.415 1.00 55.44 100 VAL A CA 1
ATOM 696 C C . VAL A 1 100 ? 14.191 -2.478 -26.670 1.00 55.44 100 VAL A C 1
ATOM 698 O O . VAL A 1 100 ? 14.596 -3.102 -25.695 1.00 55.44 100 VAL A O 1
ATOM 701 N N . LEU A 1 101 ? 12.981 -2.705 -27.175 1.00 51.62 101 LEU A N 1
ATOM 702 C CA . LEU A 1 101 ? 12.041 -3.653 -26.579 1.00 51.62 101 LEU A CA 1
ATOM 703 C C . LEU A 1 101 ? 12.484 -5.113 -26.726 1.00 51.62 101 LEU A C 1
ATOM 705 O O . LEU A 1 101 ? 12.252 -5.873 -25.792 1.00 51.62 101 LEU A O 1
ATOM 709 N N . ASP A 1 102 ? 13.203 -5.478 -27.794 1.00 53.09 102 ASP A N 1
ATOM 710 C CA . ASP A 1 102 ? 13.747 -6.836 -27.990 1.00 53.09 102 ASP A CA 1
ATOM 711 C C . ASP A 1 102 ? 14.851 -7.184 -26.975 1.00 53.09 102 ASP A C 1
ATOM 713 O O . ASP A 1 102 ? 15.101 -8.354 -26.691 1.00 53.09 102 ASP A O 1
ATOM 717 N N . SER A 1 103 ? 15.508 -6.163 -26.410 1.00 53.72 103 SER A N 1
ATOM 718 C CA . SER A 1 103 ? 16.557 -6.320 -25.389 1.00 53.72 103 SER A CA 1
ATOM 719 C C . SER A 1 103 ? 16.035 -6.250 -23.950 1.00 53.72 103 SER A C 1
ATOM 721 O O . SER A 1 103 ? 16.675 -6.781 -23.042 1.00 53.72 103 SER A O 1
ATOM 723 N N . VAL A 1 104 ? 14.872 -5.629 -23.726 1.00 54.34 104 VAL A N 1
ATOM 724 C CA . VAL A 1 104 ? 14.276 -5.447 -22.389 1.00 54.34 104 VAL A CA 1
ATOM 725 C C . VAL A 1 104 ? 13.182 -6.477 -22.097 1.00 54.34 104 VAL A C 1
ATOM 727 O O . VAL A 1 104 ? 13.055 -6.933 -20.957 1.00 54.34 104 VAL A O 1
ATOM 730 N N . LEU A 1 105 ? 12.388 -6.858 -23.101 1.00 53.06 105 LEU A N 1
ATOM 731 C CA . LEU A 1 105 ? 11.294 -7.812 -22.946 1.00 53.06 105 LEU A CA 1
ATOM 732 C C . LEU A 1 105 ? 11.701 -9.186 -23.485 1.00 53.06 105 LEU A C 1
ATOM 734 O O . LEU A 1 105 ? 12.215 -9.285 -24.597 1.00 53.06 105 LEU A O 1
ATOM 738 N N . PRO A 1 106 ? 11.436 -10.271 -22.736 1.00 54.09 106 PRO A N 1
ATOM 739 C CA . PRO A 1 106 ? 11.628 -11.618 -23.247 1.00 54.09 106 PRO A CA 1
ATOM 740 C C . PRO A 1 106 ? 10.904 -11.810 -24.591 1.00 54.09 106 PRO A C 1
ATOM 742 O O . PRO A 1 106 ? 9.736 -11.423 -24.699 1.00 54.09 106 PRO A O 1
ATOM 745 N N . PRO A 1 107 ? 11.530 -12.468 -25.585 1.00 54.62 107 PRO A N 1
ATOM 746 C CA . PRO A 1 107 ? 10.974 -12.616 -26.935 1.00 54.62 107 PRO A CA 1
ATOM 747 C C . PRO A 1 107 ? 9.613 -13.330 -26.969 1.00 54.62 107 PRO A C 1
ATOM 749 O O . PRO A 1 107 ? 8.864 -13.177 -27.929 1.00 54.62 107 PRO A O 1
ATOM 752 N N . VAL A 1 108 ? 9.247 -14.040 -25.897 1.00 53.22 108 VAL A N 1
ATOM 753 C CA . VAL A 1 108 ? 7.911 -14.620 -25.666 1.00 53.22 108 VAL A CA 1
ATOM 754 C C . VAL A 1 108 ? 6.786 -13.580 -25.726 1.00 53.22 108 VAL A C 1
ATOM 756 O O . VAL A 1 108 ? 5.694 -13.902 -26.184 1.00 53.22 108 VAL A O 1
ATOM 759 N N . PHE A 1 109 ? 7.026 -12.343 -25.282 1.00 53.59 109 PHE A N 1
ATOM 760 C CA . PHE A 1 109 ? 6.002 -11.291 -25.282 1.00 53.59 109 PHE A CA 1
ATOM 761 C C . PHE A 1 109 ? 5.871 -10.568 -26.628 1.00 53.59 109 PHE A C 1
ATOM 763 O O . PHE A 1 109 ? 4.857 -9.921 -26.870 1.00 53.59 109 PHE A O 1
ATOM 770 N N . LEU A 1 110 ? 6.888 -10.668 -27.487 1.00 55.16 110 LEU A N 1
ATOM 771 C CA . LEU A 1 110 ? 6.982 -9.937 -28.755 1.00 55.16 110 LEU A CA 1
ATOM 772 C C . LEU A 1 110 ? 6.683 -10.835 -29.964 1.00 55.16 110 LEU A C 1
ATOM 774 O O . LEU A 1 110 ? 6.122 -10.376 -30.956 1.00 55.16 110 LEU A O 1
ATOM 778 N N . HIS A 1 111 ? 7.019 -12.124 -29.871 1.00 57.88 111 HIS A N 1
ATOM 779 C CA . HIS A 1 111 ? 6.825 -13.120 -30.925 1.00 57.88 111 HIS A CA 1
ATOM 780 C C . HIS A 1 111 ? 6.176 -14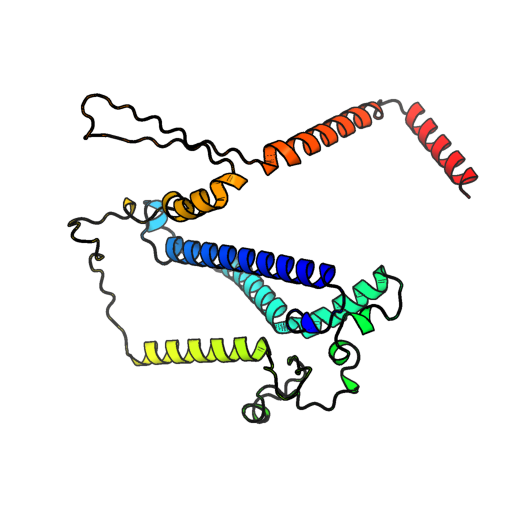.397 -30.366 1.00 57.88 111 HIS A C 1
ATOM 782 O O . HIS A 1 111 ? 6.833 -15.444 -30.309 1.00 57.88 111 HIS A O 1
ATOM 788 N N . PRO A 1 112 ? 4.896 -14.340 -29.949 1.00 52.47 112 PRO A N 1
ATOM 789 C CA . PRO A 1 112 ? 4.188 -15.489 -29.373 1.00 52.47 112 PRO A CA 1
ATOM 790 C C . PRO A 1 112 ? 4.102 -16.684 -30.338 1.00 52.47 112 PRO A C 1
ATOM 792 O O . PRO A 1 112 ? 4.023 -17.829 -29.901 1.00 52.47 112 PRO A O 1
ATOM 795 N N . ASP A 1 113 ? 4.200 -16.427 -31.641 1.00 54.28 113 ASP A N 1
ATOM 796 C CA . ASP A 1 113 ? 4.058 -17.408 -32.722 1.00 54.28 113 ASP A CA 1
ATOM 797 C C . ASP A 1 113 ? 5.275 -18.343 -32.860 1.00 54.28 113 ASP A C 1
ATOM 799 O O . ASP A 1 113 ? 5.173 -19.423 -33.440 1.00 54.28 113 ASP A O 1
ATOM 803 N N . ARG A 1 114 ? 6.446 -17.935 -32.344 1.00 52.44 114 ARG A N 1
ATOM 804 C CA . ARG A 1 114 ? 7.719 -18.673 -32.484 1.00 52.44 114 ARG A CA 1
ATOM 805 C C . ARG A 1 114 ? 7.964 -19.701 -31.380 1.00 52.44 114 ARG A C 1
ATOM 807 O O . ARG A 1 114 ? 8.873 -20.520 -31.506 1.00 52.44 114 ARG A O 1
ATOM 814 N N . PHE A 1 115 ? 7.181 -19.669 -30.305 1.00 53.53 115 PHE A N 1
ATOM 815 C CA . PHE A 1 115 ? 7.325 -20.587 -29.179 1.00 53.53 115 PHE A CA 1
ATOM 816 C C . PHE A 1 115 ? 6.244 -21.667 -29.262 1.00 53.53 115 PHE A C 1
ATOM 818 O O . PHE A 1 115 ? 5.071 -21.407 -29.006 1.00 53.53 115 PHE A O 1
ATOM 825 N N . ALA A 1 116 ? 6.638 -22.894 -29.621 1.00 44.12 116 ALA A N 1
ATOM 826 C CA . ALA A 1 116 ? 5.758 -24.060 -29.604 1.00 44.12 116 ALA A CA 1
ATOM 827 C C . ALA A 1 116 ? 5.267 -24.328 -28.165 1.00 44.12 116 ALA A C 1
ATOM 829 O O . ALA A 1 116 ? 6.018 -24.737 -27.282 1.00 44.12 116 ALA A O 1
ATOM 830 N N . LEU A 1 117 ? 3.995 -24.022 -27.928 1.00 45.06 117 LEU A N 1
ATOM 831 C CA . LEU A 1 117 ? 3.313 -24.009 -26.636 1.00 45.06 117 LEU A CA 1
ATOM 832 C C . LEU A 1 117 ? 3.127 -25.439 -26.068 1.00 45.06 117 LEU A C 1
ATOM 834 O O . LEU A 1 117 ? 2.644 -26.322 -26.775 1.00 45.06 117 LEU A O 1
ATOM 838 N N . PRO A 1 118 ? 3.280 -25.617 -24.742 1.00 43.09 118 PRO A N 1
ATOM 839 C CA . PRO A 1 118 ? 2.154 -26.118 -23.957 1.00 43.09 118 PRO A CA 1
ATOM 840 C C . PRO A 1 118 ? 1.662 -25.005 -23.031 1.00 43.09 118 PRO A C 1
ATOM 842 O O . PRO A 1 118 ? 1.474 -25.165 -21.832 1.00 43.09 118 PRO A O 1
ATOM 845 N N . VAL A 1 119 ? 1.435 -23.833 -23.611 1.00 52.78 119 VAL A N 1
ATOM 846 C CA . VAL A 1 119 ? 0.601 -22.766 -23.058 1.00 52.78 119 VAL A CA 1
ATOM 847 C C . VAL A 1 119 ? -0.855 -23.177 -23.231 1.00 52.78 119 VAL A C 1
ATOM 849 O O . VAL A 1 119 ? -1.581 -22.709 -24.103 1.00 52.78 119 VAL A O 1
ATOM 852 N N . LYS A 1 120 ? -1.271 -24.112 -22.386 1.00 44.69 120 LYS A N 1
ATOM 853 C CA . LYS A 1 120 ? -2.670 -24.335 -22.054 1.00 44.69 120 LYS A CA 1
ATOM 854 C C . LYS A 1 120 ? -2.789 -24.236 -20.544 1.00 44.69 120 LYS A C 1
ATOM 856 O O . LYS A 1 120 ? -1.935 -24.740 -19.813 1.00 44.69 120 LYS A O 1
ATOM 861 N N . LEU A 1 121 ? -3.836 -23.553 -20.096 1.00 38.47 121 LEU A N 1
ATOM 862 C CA . LEU A 1 121 ? -4.230 -23.478 -18.696 1.00 38.47 121 LEU A CA 1
ATOM 863 C C . LEU A 1 121 ? -4.152 -24.879 -18.056 1.00 38.47 121 LEU A C 1
ATOM 865 O O . LEU A 1 121 ? -4.698 -25.838 -18.596 1.00 38.47 121 LEU A O 1
ATOM 869 N N . GLY A 1 122 ? -3.479 -25.011 -16.914 1.00 38.53 122 GLY A N 1
ATOM 870 C CA . GLY A 1 122 ? -3.522 -26.227 -16.103 1.00 38.53 122 GLY A CA 1
ATOM 871 C C . GLY A 1 122 ? -2.277 -27.104 -15.984 1.00 38.53 122 GLY A C 1
ATOM 872 O O . GLY A 1 122 ? -2.306 -28.016 -15.161 1.00 38.53 122 GLY A O 1
ATOM 873 N N . GLY A 1 123 ? -1.212 -26.900 -16.772 1.00 44.25 123 GLY A N 1
ATOM 874 C CA . GLY A 1 123 ? -0.215 -27.972 -16.892 1.00 44.25 123 GLY A CA 1
ATOM 875 C C . GLY A 1 123 ? -0.916 -29.241 -17.404 1.00 44.25 123 GLY A C 1
ATOM 876 O O . GLY A 1 123 ? -2.057 -29.184 -17.867 1.00 44.25 123 GLY A O 1
ATOM 877 N N . THR A 1 124 ? -0.295 -30.409 -17.316 1.00 43.88 124 THR A N 1
ATOM 878 C CA . THR A 1 124 ? -0.880 -31.658 -17.841 1.00 43.88 124 THR A CA 1
ATOM 879 C C . THR A 1 124 ? -2.248 -32.040 -17.242 1.00 43.88 124 THR A C 1
ATOM 881 O O . THR A 1 124 ? -2.967 -32.812 -17.866 1.00 43.88 124 THR A O 1
ATOM 884 N N . PHE A 1 125 ? -2.663 -31.470 -16.102 1.00 39.78 125 PHE A N 1
ATOM 885 C CA . PHE A 1 125 ? -3.865 -31.886 -15.359 1.00 39.78 125 PHE A CA 1
ATOM 886 C C . PHE A 1 125 ? -5.181 -31.189 -15.751 1.00 39.78 125 PHE A C 1
ATOM 888 O O . PHE A 1 125 ? -6.224 -31.831 -15.781 1.00 39.78 125 PHE A O 1
ATOM 895 N N . LEU A 1 126 ? -5.169 -29.882 -16.034 1.00 40.06 126 LEU A N 1
ATOM 896 C CA . LEU A 1 126 ? -6.398 -29.085 -16.258 1.00 40.06 126 LEU A CA 1
ATOM 897 C C . LEU A 1 126 ? -6.638 -28.724 -17.738 1.00 40.06 126 LEU A C 1
ATOM 899 O O . LEU A 1 126 ? -7.644 -28.097 -18.077 1.00 40.06 126 LEU A O 1
ATOM 903 N N . SER A 1 127 ? -5.755 -29.190 -18.627 1.00 43.94 127 SER A N 1
ATOM 904 C CA . SER A 1 127 ? -5.802 -28.943 -20.076 1.00 43.94 127 SER A CA 1
ATOM 905 C C . SER A 1 127 ? -7.047 -29.503 -20.785 1.00 43.94 127 SER A C 1
ATOM 907 O O . SER A 1 127 ? -7.355 -29.077 -21.899 1.00 43.94 127 SER A O 1
ATOM 909 N N . GLN A 1 128 ? -7.776 -30.425 -20.146 1.00 45.69 128 GLN A N 1
ATOM 910 C CA . GLN A 1 128 ? -9.005 -31.025 -20.677 1.00 45.69 128 GLN A CA 1
ATOM 911 C C . GLN A 1 128 ? -10.279 -30.223 -20.366 1.00 45.69 128 GLN A C 1
ATOM 913 O O . GLN A 1 128 ? -11.304 -30.482 -20.987 1.00 45.69 128 GLN A O 1
ATOM 918 N N . VAL A 1 129 ? -10.241 -29.263 -19.430 1.00 44.03 129 VAL A N 1
ATOM 919 C CA . VAL A 1 129 ? -11.464 -28.615 -18.913 1.00 44.03 129 VAL A CA 1
ATOM 920 C C . VAL A 1 129 ? -11.654 -27.190 -19.444 1.00 44.03 129 VAL A C 1
ATOM 922 O O . VAL A 1 129 ? -12.788 -26.795 -19.697 1.00 44.03 129 VAL A O 1
ATOM 925 N N . ILE A 1 130 ? -10.584 -26.406 -19.643 1.00 38.34 130 ILE A N 1
ATOM 926 C CA . ILE A 1 130 ? -10.700 -25.013 -20.121 1.00 38.34 130 ILE A CA 1
ATOM 927 C C . ILE A 1 130 ? -9.581 -24.689 -21.131 1.00 38.34 130 ILE A C 1
ATOM 929 O O . ILE A 1 130 ? -8.448 -24.414 -20.727 1.00 38.34 130 ILE A O 1
ATOM 933 N N . PRO A 1 131 ? -9.866 -24.678 -22.447 1.00 40.81 131 PRO A N 1
ATOM 934 C CA . PRO A 1 131 ? -8.902 -24.289 -23.470 1.00 40.81 131 PRO A CA 1
ATOM 935 C C . PRO A 1 131 ? -8.857 -22.757 -23.598 1.00 40.81 131 PRO A C 1
ATOM 937 O O . PRO A 1 131 ? -9.433 -22.183 -24.516 1.00 40.81 131 PRO A O 1
ATOM 940 N N . ALA A 1 132 ? -8.191 -22.078 -22.661 1.00 39.06 132 ALA A N 1
ATOM 941 C CA . ALA A 1 132 ? -7.904 -20.644 -22.763 1.00 39.06 132 ALA A CA 1
ATOM 942 C C . ALA A 1 132 ? -6.411 -20.415 -23.061 1.00 39.06 132 ALA A C 1
ATOM 944 O O . ALA A 1 132 ? -5.541 -20.925 -22.348 1.00 39.06 132 ALA A O 1
ATOM 945 N N . ASN A 1 133 ? -6.127 -19.660 -24.127 1.00 38.72 133 ASN A N 1
ATOM 946 C CA . ASN A 1 133 ? -4.778 -19.358 -24.604 1.00 38.72 133 ASN A CA 1
ATOM 947 C C . ASN A 1 133 ? -4.153 -18.196 -23.812 1.00 38.72 133 ASN A C 1
ATOM 949 O O . ASN A 1 133 ? -4.756 -17.134 -23.694 1.00 38.72 133 ASN A O 1
ATOM 953 N N . GLY A 1 134 ? -2.911 -18.386 -23.357 1.00 47.16 134 GLY A N 1
ATOM 954 C CA . GLY A 1 134 ? -1.973 -17.298 -23.056 1.00 47.16 134 GLY A CA 1
ATOM 955 C C . GLY A 1 134 ? -2.077 -16.662 -21.672 1.00 47.16 134 GLY A C 1
ATOM 956 O O . GLY A 1 134 ? -2.659 -15.594 -21.541 1.00 47.16 134 GLY A O 1
ATOM 957 N N . LEU A 1 135 ? -1.448 -17.259 -20.646 1.00 50.91 135 LEU A N 1
ATOM 958 C CA . LEU A 1 135 ? -1.202 -16.568 -19.364 1.00 50.91 135 LEU A CA 1
ATOM 959 C C . LEU A 1 135 ? -0.114 -17.253 -18.500 1.00 50.91 135 LEU A C 1
ATOM 961 O O . LEU A 1 135 ? -0.287 -17.450 -17.295 1.00 50.91 135 LEU A O 1
ATOM 965 N N . ILE A 1 136 ? 0.994 -17.679 -19.125 1.00 49.16 136 ILE A N 1
ATOM 966 C CA . ILE A 1 136 ? 2.088 -18.422 -18.471 1.00 49.16 136 ILE A CA 1
ATOM 967 C C . ILE A 1 136 ? 3.432 -17.786 -18.835 1.00 49.16 136 ILE A C 1
ATOM 969 O O . ILE A 1 136 ? 3.761 -17.657 -20.010 1.00 49.16 136 ILE A O 1
ATOM 973 N N . VAL A 1 137 ? 4.212 -17.414 -17.818 1.00 50.62 137 VAL A N 1
ATOM 974 C CA . VAL A 1 137 ? 5.622 -17.030 -17.963 1.00 50.62 137 VAL A CA 1
ATOM 975 C C . VAL A 1 137 ? 6.441 -18.324 -17.956 1.00 50.62 137 VAL A C 1
ATOM 977 O O . VAL A 1 137 ? 6.561 -18.984 -16.925 1.00 50.62 137 VAL A O 1
ATOM 980 N N . VAL A 1 138 ? 6.923 -18.730 -19.131 1.00 47.53 138 VAL A N 1
ATOM 981 C CA . VAL A 1 138 ? 7.733 -19.945 -19.333 1.00 47.53 138 VAL A CA 1
ATOM 982 C C . VAL A 1 138 ? 9.186 -19.672 -18.904 1.00 47.53 138 VAL A C 1
ATOM 984 O O . VAL A 1 138 ? 9.687 -18.570 -19.147 1.00 47.53 138 VAL A O 1
ATOM 987 N N . PRO A 1 139 ? 9.858 -20.630 -18.235 1.00 43.47 139 PRO A N 1
ATOM 988 C CA . PRO A 1 139 ? 11.185 -20.436 -17.659 1.00 43.47 139 PRO A CA 1
ATOM 989 C C . PRO A 1 139 ? 12.280 -20.288 -18.721 1.00 43.47 139 PRO A C 1
ATOM 991 O O . PRO A 1 139 ? 12.225 -20.879 -19.797 1.00 43.47 139 PRO A O 1
ATOM 994 N N . THR A 1 140 ? 13.323 -19.537 -18.374 1.00 43.94 140 THR A N 1
ATOM 995 C CA . THR A 1 140 ? 14.573 -19.434 -19.141 1.00 43.94 140 THR A CA 1
ATOM 996 C C . THR A 1 140 ? 15.475 -20.674 -19.002 1.00 43.94 140 THR A C 1
ATOM 998 O O . THR A 1 140 ? 16.457 -20.776 -19.731 1.00 43.94 140 THR A O 1
ATOM 1001 N N . SER A 1 141 ? 15.154 -21.629 -18.117 1.00 40.59 141 SER A N 1
ATOM 1002 C CA . SER A 1 141 ? 15.811 -22.942 -18.016 1.00 40.59 141 SER A CA 1
ATOM 1003 C C . SER A 1 141 ? 14.858 -24.006 -17.450 1.00 40.59 141 SER A C 1
ATOM 1005 O O . SER A 1 141 ? 14.096 -23.735 -16.525 1.00 40.59 141 SER A O 1
ATOM 1007 N N . ALA A 1 142 ? 14.891 -25.224 -18.001 1.00 43.59 142 ALA A N 1
ATOM 1008 C CA . ALA A 1 142 ? 13.969 -26.316 -17.653 1.00 43.59 142 ALA A CA 1
ATOM 1009 C C . ALA A 1 142 ? 14.046 -26.772 -16.177 1.00 43.59 142 ALA A C 1
ATOM 1011 O O . ALA A 1 142 ? 13.086 -27.351 -15.674 1.00 43.59 142 ALA A O 1
ATOM 1012 N N . ASP A 1 143 ? 15.136 -26.442 -15.475 1.00 41.53 143 ASP A N 1
ATOM 1013 C CA . ASP A 1 143 ? 15.414 -26.901 -14.108 1.00 41.53 143 ASP A CA 1
ATOM 1014 C C . ASP A 1 143 ? 15.184 -25.832 -13.020 1.00 41.53 143 ASP A C 1
ATOM 1016 O O . ASP A 1 143 ? 15.331 -26.120 -11.832 1.00 41.53 143 ASP A O 1
ATOM 1020 N N . PHE A 1 144 ? 14.831 -24.588 -13.383 1.00 38.97 144 PHE A N 1
ATOM 1021 C CA . PHE A 1 144 ? 14.680 -23.490 -12.418 1.00 38.97 144 PHE A CA 1
ATOM 1022 C C . PHE A 1 144 ? 13.262 -22.894 -12.440 1.00 38.97 144 PHE A C 1
ATOM 1024 O O . PHE A 1 144 ? 12.888 -22.166 -13.354 1.00 38.97 144 PHE A O 1
ATOM 1031 N N . SER A 1 145 ? 12.493 -23.237 -11.399 1.00 42.97 145 SER A N 1
ATOM 1032 C CA . SER A 1 145 ? 11.202 -22.686 -10.938 1.00 42.97 145 SER A CA 1
ATOM 1033 C C . SER A 1 145 ? 10.443 -21.742 -11.891 1.00 42.97 145 SER A C 1
ATOM 1035 O O . SER A 1 145 ? 10.785 -20.568 -12.053 1.00 42.97 145 SER A O 1
ATOM 1037 N N . SER A 1 146 ? 9.330 -22.232 -12.446 1.00 50.03 146 SER A N 1
ATOM 1038 C CA . SER A 1 146 ? 8.357 -21.435 -13.199 1.00 50.03 146 SER A CA 1
ATOM 1039 C C . SER A 1 146 ? 7.336 -20.773 -12.266 1.00 50.03 146 SER A C 1
ATOM 1041 O O . SER A 1 146 ? 6.625 -21.464 -11.534 1.00 50.03 146 SER A O 1
ATOM 1043 N N . ILE A 1 147 ? 7.202 -19.445 -12.333 1.00 53.22 147 ILE A N 1
ATOM 1044 C CA . ILE A 1 147 ? 6.183 -18.685 -11.593 1.00 53.22 147 ILE A CA 1
ATOM 1045 C C . ILE A 1 147 ? 5.145 -18.174 -12.588 1.00 53.22 147 ILE A C 1
ATOM 1047 O O . ILE A 1 147 ? 5.411 -17.261 -13.365 1.00 53.22 147 ILE A O 1
ATOM 1051 N N . ALA A 1 148 ? 3.943 -18.742 -12.540 1.00 62.16 148 ALA A N 1
ATOM 1052 C CA . ALA A 1 148 ? 2.796 -18.243 -13.281 1.00 62.16 148 ALA A CA 1
ATOM 1053 C C . ALA A 1 148 ? 1.793 -17.629 -12.283 1.00 62.16 148 ALA A C 1
ATOM 1055 O O . ALA A 1 148 ? 1.133 -18.375 -11.550 1.00 62.16 148 ALA A O 1
ATOM 1056 N N . PRO A 1 149 ? 1.667 -16.284 -12.225 1.00 68.62 149 PRO A N 1
ATOM 1057 C CA . PRO A 1 149 ? 0.790 -15.584 -11.273 1.00 68.62 149 PRO A CA 1
ATOM 1058 C C . PRO A 1 149 ? -0.661 -16.083 -11.277 1.00 68.62 149 PRO A C 1
ATOM 1060 O O . PRO A 1 149 ? -1.363 -16.040 -10.272 1.00 68.62 149 PRO A O 1
ATOM 1063 N N . THR A 1 150 ? -1.090 -16.625 -12.408 1.00 69.00 150 THR A N 1
ATOM 1064 C CA . THR A 1 150 ? -2.431 -17.139 -12.674 1.00 69.00 150 THR A CA 1
ATOM 1065 C C . THR A 1 150 ? -2.722 -18.443 -11.965 1.00 69.00 150 THR A C 1
ATOM 1067 O O . THR A 1 150 ? -3.782 -18.597 -11.365 1.00 69.00 150 THR A O 1
ATOM 1070 N N . TYR A 1 151 ? -1.752 -19.351 -11.944 1.00 66.94 151 TYR A N 1
ATOM 1071 C CA . TYR A 1 151 ? -1.835 -20.579 -11.167 1.00 66.94 151 TYR A CA 1
ATOM 1072 C C . TYR A 1 151 ? -1.752 -20.303 -9.680 1.00 66.94 151 TYR A C 1
ATOM 1074 O O . TYR A 1 151 ? -2.459 -20.950 -8.914 1.00 66.94 151 TYR A O 1
ATOM 1082 N N . ILE A 1 152 ? -0.948 -19.323 -9.259 1.00 74.06 152 ILE A N 1
ATOM 1083 C CA . ILE A 1 152 ? -0.918 -18.900 -7.855 1.00 74.06 152 ILE A CA 1
ATOM 1084 C C . ILE A 1 152 ? -2.304 -18.387 -7.452 1.00 74.06 152 ILE A C 1
ATOM 1086 O O . ILE A 1 152 ? -2.839 -18.811 -6.433 1.00 74.06 152 ILE A O 1
ATOM 1090 N N . PHE A 1 153 ? -2.933 -17.553 -8.282 1.00 79.69 153 PHE A N 1
ATOM 1091 C CA . PHE A 1 153 ? -4.276 -17.047 -8.015 1.00 79.69 153 PHE A CA 1
ATOM 1092 C C . PHE A 1 153 ? -5.335 -18.160 -7.972 1.00 79.69 153 PHE A C 1
ATOM 1094 O O . PHE A 1 153 ? -6.091 -18.242 -7.005 1.00 79.69 153 PHE A O 1
ATOM 1101 N N . ILE A 1 154 ? -5.369 -19.049 -8.974 1.00 78.38 154 ILE A N 1
ATOM 1102 C CA . ILE A 1 154 ? -6.328 -20.166 -9.025 1.00 78.38 154 ILE A CA 1
ATOM 1103 C C . ILE A 1 154 ? -6.110 -21.124 -7.852 1.00 78.38 154 ILE A C 1
ATOM 1105 O O . ILE A 1 154 ? -7.071 -21.492 -7.184 1.00 78.38 154 ILE A O 1
ATOM 1109 N N . SER A 1 155 ? -4.867 -21.511 -7.562 1.00 80.69 155 SER A N 1
ATOM 1110 C CA . SER A 1 155 ? -4.571 -22.416 -6.444 1.00 80.69 155 SER A CA 1
ATOM 1111 C C . SER A 1 155 ? -4.947 -21.793 -5.099 1.00 80.69 155 SER A C 1
ATOM 1113 O O . SER A 1 155 ? -5.581 -22.462 -4.288 1.00 80.69 155 SER A O 1
ATOM 1115 N N . MET A 1 156 ? -4.671 -20.502 -4.885 1.00 88.12 156 MET A N 1
ATOM 1116 C CA . MET A 1 156 ? -5.120 -19.772 -3.697 1.00 88.12 156 MET A CA 1
ATOM 1117 C C . MET A 1 156 ? -6.651 -19.743 -3.595 1.00 88.12 156 MET A C 1
ATOM 1119 O O . MET A 1 156 ? -7.202 -20.032 -2.535 1.00 88.12 156 MET A O 1
ATOM 1123 N N . ALA A 1 157 ? -7.354 -19.452 -4.694 1.00 88.75 157 ALA A N 1
ATOM 1124 C CA . ALA A 1 157 ? -8.816 -19.441 -4.729 1.00 88.75 157 ALA A CA 1
ATOM 1125 C C . ALA A 1 157 ? -9.412 -20.825 -4.425 1.00 88.75 157 ALA A C 1
ATOM 1127 O O . ALA A 1 157 ? -10.376 -20.924 -3.667 1.00 88.75 157 ALA A O 1
ATOM 1128 N N . VAL A 1 158 ? -8.810 -21.894 -4.954 1.00 89.25 158 VAL A N 1
ATOM 1129 C CA . VAL A 1 158 ? -9.199 -23.281 -4.667 1.00 89.25 158 VAL A CA 1
ATOM 1130 C C . VAL A 1 158 ? -8.972 -23.614 -3.195 1.00 89.25 158 VAL A C 1
ATOM 1132 O O . VAL A 1 158 ? -9.874 -24.148 -2.559 1.00 89.25 158 VAL A O 1
ATOM 1135 N N . VAL A 1 159 ? -7.823 -23.253 -2.615 1.00 93.19 159 VAL A N 1
ATOM 1136 C CA . VAL A 1 159 ? -7.555 -23.464 -1.182 1.00 93.19 159 VAL A CA 1
ATOM 1137 C C . VAL A 1 159 ? -8.579 -22.723 -0.321 1.00 93.19 159 VAL A C 1
ATOM 1139 O O . VAL A 1 159 ? -9.150 -23.318 0.592 1.00 93.19 159 VAL A O 1
ATOM 1142 N N . ILE A 1 160 ? -8.881 -21.460 -0.636 1.00 94.12 160 ILE A N 1
ATOM 1143 C CA . ILE A 1 160 ? -9.908 -20.679 0.068 1.00 94.12 160 ILE A CA 1
ATOM 1144 C C . ILE A 1 160 ? -11.282 -21.348 -0.063 1.00 94.12 160 ILE A C 1
ATOM 1146 O O . ILE A 1 160 ? -11.998 -21.466 0.930 1.00 94.12 160 ILE A O 1
ATOM 1150 N N . ALA A 1 161 ? -11.647 -21.818 -1.259 1.00 94.06 161 ALA A N 1
ATOM 1151 C CA . ALA A 1 161 ? -12.915 -22.499 -1.503 1.00 94.06 161 ALA A CA 1
ATOM 1152 C C . ALA A 1 161 ? -13.016 -23.825 -0.736 1.00 94.06 161 ALA A C 1
ATOM 1154 O O . ALA A 1 161 ? -14.057 -24.099 -0.142 1.00 94.06 161 ALA A O 1
ATOM 1155 N N . ILE A 1 162 ? -11.937 -24.615 -0.687 1.00 94.94 162 ILE A N 1
ATOM 1156 C CA . ILE A 1 162 ? -11.864 -25.856 0.094 1.00 94.94 162 ILE A CA 1
ATOM 1157 C C . ILE A 1 162 ? -12.022 -25.545 1.581 1.00 94.94 162 ILE A C 1
ATOM 1159 O O . ILE A 1 162 ? -12.857 -26.157 2.239 1.00 94.94 162 ILE A O 1
ATOM 1163 N N . VAL A 1 163 ? -11.282 -24.570 2.116 1.00 93.69 163 VAL A N 1
ATOM 1164 C CA . VAL A 1 163 ? -11.407 -24.169 3.526 1.00 93.69 163 VAL A CA 1
ATOM 1165 C C . VAL A 1 163 ? -12.826 -23.684 3.823 1.00 93.69 163 VAL A C 1
ATOM 1167 O O . VAL A 1 163 ? -13.425 -24.115 4.806 1.00 93.69 163 VAL A O 1
ATOM 1170 N N . ALA A 1 164 ? -13.412 -22.851 2.963 1.00 92.31 164 ALA A N 1
ATOM 1171 C CA . ALA A 1 164 ? -14.786 -22.384 3.119 1.00 92.31 164 ALA A CA 1
ATOM 1172 C C . ALA A 1 164 ? -15.801 -23.538 3.068 1.00 92.31 164 ALA A C 1
ATOM 1174 O O . ALA A 1 164 ? -16.744 -23.555 3.860 1.00 92.31 164 ALA A O 1
ATOM 1175 N N . LEU A 1 165 ? -15.603 -24.516 2.181 1.00 93.62 165 LEU A N 1
ATOM 1176 C CA . LEU A 1 165 ? -16.433 -25.714 2.091 1.00 93.62 165 LEU A CA 1
ATOM 1177 C C . LEU A 1 165 ? -16.313 -26.561 3.360 1.00 93.62 165 LEU A C 1
ATOM 1179 O O . LEU A 1 165 ? -17.334 -26.908 3.941 1.00 93.62 165 LEU A O 1
ATOM 1183 N N . LEU A 1 166 ? -15.096 -26.831 3.840 1.00 93.12 166 LEU A N 1
ATOM 1184 C CA . LEU A 1 166 ? -14.858 -27.562 5.089 1.00 93.12 166 LEU A CA 1
ATOM 1185 C C . LEU A 1 166 ? -15.505 -26.856 6.288 1.00 93.12 166 LEU A C 1
ATOM 1187 O O . LEU A 1 166 ? -16.125 -27.502 7.133 1.00 93.12 166 LEU A O 1
ATOM 1191 N N . LEU A 1 167 ? -15.425 -25.523 6.344 1.00 90.62 167 LEU A N 1
ATOM 1192 C CA . LEU A 1 167 ? -16.085 -24.730 7.380 1.00 90.62 167 LEU A CA 1
ATOM 1193 C C . LEU A 1 167 ? -17.616 -24.797 7.286 1.00 90.62 167 LEU A C 1
ATOM 1195 O O . LEU A 1 167 ? -18.266 -24.810 8.328 1.00 90.62 167 LEU A O 1
ATOM 1199 N N . ARG A 1 168 ? -18.190 -24.869 6.077 1.00 88.75 168 ARG A N 1
ATOM 1200 C CA . ARG A 1 168 ? -19.640 -25.041 5.863 1.00 88.75 168 ARG A CA 1
ATOM 1201 C C . ARG A 1 168 ? -20.121 -26.458 6.180 1.00 88.75 168 ARG A C 1
ATOM 1203 O O . ARG A 1 168 ? -21.182 -26.610 6.776 1.00 88.75 168 ARG A O 1
ATOM 1210 N N . LEU A 1 169 ? -19.341 -27.480 5.821 1.00 91.00 169 LEU A N 1
ATOM 1211 C CA . LEU A 1 169 ? -19.626 -28.887 6.128 1.00 91.00 169 LEU A CA 1
ATOM 1212 C C . LEU A 1 169 ? -19.561 -29.171 7.635 1.00 91.00 169 LEU A C 1
ATOM 1214 O O . LEU A 1 169 ? -20.276 -30.038 8.123 1.00 91.00 169 LEU A O 1
ATOM 1218 N N . GLY A 1 170 ? -18.765 -28.401 8.384 1.00 85.56 170 GLY A N 1
ATOM 1219 C CA . GLY A 1 170 ? -18.703 -28.453 9.849 1.00 85.56 170 GLY A CA 1
ATOM 1220 C C . GLY A 1 170 ? -19.970 -27.983 10.581 1.00 85.56 170 GLY A C 1
ATOM 1221 O O . GLY A 1 170 ? -19.969 -27.961 11.812 1.00 85.56 170 GLY A O 1
ATOM 1222 N N . GLY A 1 171 ? -21.027 -27.613 9.852 1.00 84.31 171 GLY A N 1
ATOM 1223 C CA . GLY A 1 171 ? -22.328 -27.243 10.398 1.00 84.31 171 GLY A CA 1
ATOM 1224 C C . GLY A 1 171 ? -22.387 -25.835 11.009 1.00 84.31 171 GLY A C 1
ATOM 1225 O O . GLY A 1 171 ? -21.368 -25.154 11.170 1.00 84.31 171 GLY A O 1
ATOM 1226 N N . PRO A 1 172 ? -23.598 -25.359 11.347 1.00 79.62 172 PRO A N 1
ATOM 1227 C CA . PRO A 1 172 ? -23.781 -24.072 12.003 1.00 79.62 172 PRO A CA 1
ATOM 1228 C C . PRO A 1 172 ? -23.169 -24.109 13.407 1.00 79.62 172 PRO A C 1
ATOM 1230 O O . PRO A 1 172 ? -23.616 -24.846 14.283 1.00 79.62 172 PRO A O 1
ATOM 1233 N N . ARG A 1 173 ? -22.139 -23.289 13.634 1.00 78.88 173 ARG A N 1
ATOM 1234 C CA . ARG A 1 173 ? -21.561 -23.099 14.968 1.00 78.88 173 ARG A CA 1
ATOM 1235 C C . ARG A 1 173 ? -22.302 -21.973 15.692 1.00 78.88 173 ARG A C 1
ATOM 1237 O O . ARG A 1 173 ? -22.395 -20.878 15.131 1.00 78.88 173 ARG A O 1
ATOM 1244 N N . PRO A 1 174 ? -22.804 -22.189 16.921 1.00 78.88 174 PRO A N 1
ATOM 1245 C CA . PRO A 1 174 ? -23.419 -21.116 17.691 1.00 78.88 174 PRO A CA 1
ATOM 1246 C C . PRO A 1 174 ? -22.380 -20.022 17.959 1.00 78.88 174 PRO A C 1
ATOM 1248 O O . PRO A 1 174 ? -21.273 -20.293 18.431 1.00 78.88 174 PRO A O 1
ATOM 1251 N N . ARG A 1 175 ? -22.724 -18.771 17.637 1.00 78.62 175 ARG A N 1
ATOM 1252 C CA . ARG A 1 175 ? -21.860 -17.618 17.907 1.00 78.62 175 ARG A CA 1
ATOM 1253 C C . ARG A 1 175 ? -21.799 -17.407 19.416 1.00 78.62 175 ARG A C 1
ATOM 1255 O O . ARG A 1 175 ? -22.794 -17.028 20.025 1.00 78.62 175 ARG A O 1
ATOM 1262 N N . GLN A 1 176 ? -20.634 -17.645 20.011 1.00 77.94 176 GLN A N 1
ATOM 1263 C CA . GLN A 1 176 ? -20.432 -17.458 21.441 1.00 77.94 176 GLN A CA 1
ATOM 1264 C C . GLN A 1 176 ? -19.627 -16.188 21.706 1.00 77.94 176 GLN A C 1
ATOM 1266 O O . GLN A 1 176 ? -18.482 -16.064 21.274 1.00 77.94 176 GLN A O 1
ATOM 1271 N N . THR A 1 177 ? -20.212 -15.256 22.451 1.00 79.62 177 THR A N 1
ATOM 1272 C CA . THR A 1 177 ? -19.499 -14.081 22.959 1.00 79.62 177 THR A CA 1
ATOM 1273 C C . THR A 1 177 ? -18.870 -14.459 24.297 1.00 79.62 177 THR A C 1
ATOM 1275 O O . THR A 1 177 ? -19.579 -14.638 25.284 1.00 79.62 177 THR A O 1
ATOM 1278 N N . ARG A 1 178 ? -17.546 -14.641 24.331 1.00 79.19 178 ARG A N 1
ATOM 1279 C CA . ARG A 1 178 ? -16.773 -14.851 25.568 1.00 79.19 178 ARG A CA 1
ATOM 1280 C C . ARG A 1 178 ? -15.868 -13.654 25.829 1.00 79.19 178 ARG A C 1
ATOM 1282 O O . ARG A 1 178 ? -15.527 -12.917 24.906 1.00 79.19 178 ARG A O 1
ATOM 1289 N N . GLN A 1 179 ? -15.467 -13.486 27.086 1.00 76.56 179 GLN A N 1
ATOM 1290 C CA . GLN A 1 179 ? -14.411 -12.542 27.437 1.00 76.56 179 GLN A CA 1
ATOM 1291 C C . GLN A 1 179 ? -13.105 -12.946 26.746 1.00 76.56 179 GLN A C 1
ATOM 1293 O O . GLN A 1 179 ? -12.780 -14.132 26.644 1.00 76.56 179 GLN A O 1
ATOM 1298 N N . VAL A 1 180 ? -12.374 -11.952 26.248 1.00 81.94 180 VAL A N 1
ATOM 1299 C CA . VAL A 1 180 ? -11.060 -12.168 25.642 1.00 81.94 180 VAL A CA 1
ATOM 1300 C C . VAL A 1 180 ? -10.029 -12.463 26.726 1.00 81.94 180 VAL A C 1
ATOM 1302 O O . VAL A 1 180 ? -10.102 -11.927 27.831 1.00 81.94 180 VAL A O 1
ATOM 1305 N N . TRP A 1 181 ? -9.048 -13.307 26.411 1.00 83.69 181 TRP A N 1
ATOM 1306 C CA . TRP A 1 181 ? -7.925 -13.541 27.313 1.00 83.69 181 TRP A CA 1
ATOM 1307 C C . TRP A 1 181 ? -7.061 -12.279 27.392 1.00 83.69 181 TRP A C 1
ATOM 1309 O O . TRP A 1 181 ? -6.312 -11.969 26.468 1.00 83.69 181 TRP A O 1
ATOM 1319 N N . ALA A 1 182 ? -7.183 -11.546 28.495 1.00 82.81 182 ALA A N 1
ATOM 1320 C CA . ALA A 1 182 ? -6.485 -10.285 28.729 1.00 82.81 182 ALA A CA 1
ATOM 1321 C C . ALA A 1 182 ? -5.377 -10.417 29.789 1.00 82.81 182 ALA A C 1
ATOM 1323 O O . ALA A 1 182 ? -5.131 -9.481 30.538 1.00 82.81 182 ALA A O 1
ATOM 1324 N N . GLY A 1 183 ? -4.732 -11.586 29.895 1.00 83.88 183 GLY A N 1
ATOM 1325 C CA . GLY A 1 183 ? -3.610 -11.786 30.821 1.00 83.88 183 GLY A CA 1
ATOM 1326 C C . GLY A 1 183 ? -3.977 -11.531 32.287 1.00 83.88 183 GLY A C 1
ATOM 1327 O O . GLY A 1 183 ? -3.294 -10.772 32.962 1.00 83.88 183 GLY A O 1
ATOM 1328 N N . ALA A 1 184 ? -5.065 -12.150 32.758 1.00 84.62 184 ALA A N 1
ATOM 1329 C CA . ALA A 1 184 ? -5.614 -12.003 34.113 1.00 84.62 184 ALA A CA 1
ATOM 1330 C C . ALA A 1 184 ? -6.239 -10.633 34.459 1.00 84.62 184 ALA A C 1
ATOM 1332 O O . ALA A 1 184 ? -6.568 -10.391 35.618 1.00 84.62 184 ALA A O 1
ATOM 1333 N N . ILE A 1 185 ? -6.483 -9.759 33.476 1.00 84.50 185 ILE A N 1
ATOM 1334 C CA . ILE A 1 185 ? -7.301 -8.558 33.687 1.00 84.50 185 ILE A CA 1
ATOM 1335 C C . ILE A 1 185 ? -8.789 -8.966 33.766 1.00 84.50 185 ILE A C 1
ATOM 1337 O O . ILE A 1 185 ? -9.305 -9.535 32.800 1.00 84.50 185 ILE A O 1
ATOM 1341 N N . PRO A 1 186 ? -9.495 -8.680 34.879 1.00 80.44 186 PRO A N 1
ATOM 1342 C CA . PRO A 1 186 ? -10.863 -9.157 35.107 1.00 80.44 186 PRO A CA 1
ATOM 1343 C C . PRO A 1 186 ? -11.927 -8.418 34.283 1.00 80.44 186 PRO A C 1
ATOM 1345 O O . PRO A 1 186 ? -12.990 -8.975 34.013 1.00 80.44 186 PRO A O 1
ATOM 1348 N N . HIS A 1 187 ? -11.659 -7.174 33.871 1.00 82.75 187 HIS A N 1
ATOM 1349 C CA . HIS A 1 187 ? -12.546 -6.397 33.008 1.00 82.75 187 HIS A CA 1
ATOM 1350 C C . HIS A 1 187 ? -11.770 -5.837 31.821 1.00 82.75 187 HIS A C 1
ATOM 1352 O O . HIS A 1 187 ? -10.872 -5.014 31.984 1.00 82.75 187 HIS A O 1
ATOM 1358 N N . TRP A 1 188 ? -12.115 -6.303 30.625 1.00 83.75 188 TRP A N 1
ATOM 1359 C CA . TRP A 1 188 ? -11.507 -5.832 29.392 1.00 83.75 188 TRP A CA 1
ATOM 1360 C C . TRP A 1 188 ? -12.411 -4.797 28.725 1.00 83.75 188 TRP A C 1
ATOM 1362 O O . TRP A 1 188 ? -13.566 -5.088 28.411 1.00 83.75 188 TRP A O 1
ATOM 1372 N N . GLU A 1 189 ? -11.866 -3.611 28.471 1.00 85.75 189 GLU A N 1
ATOM 1373 C CA . GLU A 1 189 ? -12.539 -2.563 27.708 1.00 85.75 189 GLU A CA 1
ATOM 1374 C C . GLU A 1 189 ? -11.964 -2.464 26.283 1.00 85.75 189 GLU A C 1
ATOM 1376 O O . GLU A 1 189 ? -10.752 -2.610 26.093 1.00 85.75 189 GLU A O 1
ATOM 1381 N N . PRO A 1 190 ? -12.776 -2.117 25.264 1.00 83.94 190 PRO A N 1
ATOM 1382 C CA . PRO A 1 190 ? -12.289 -1.873 23.901 1.00 83.94 190 PRO A CA 1
ATOM 1383 C C . PRO A 1 190 ? -11.176 -0.812 23.805 1.00 83.94 190 PRO A C 1
ATOM 1385 O O . PRO A 1 190 ? -10.352 -0.852 22.888 1.00 83.94 190 PRO A O 1
ATOM 1388 N N . SER A 1 191 ? -11.129 0.128 24.755 1.00 82.62 191 SER A N 1
ATOM 1389 C CA . SER A 1 191 ? -10.094 1.163 24.891 1.00 82.62 191 SER A CA 1
ATOM 1390 C C . SER A 1 191 ? -8.692 0.575 25.121 1.00 82.62 191 SER A C 1
ATOM 1392 O O . SER A 1 191 ? -7.708 1.150 24.651 1.00 82.62 191 SER A O 1
ATOM 1394 N N . MET A 1 192 ? -8.606 -0.600 25.757 1.00 85.00 192 MET A N 1
ATOM 1395 C CA . MET A 1 192 ? -7.361 -1.303 26.096 1.00 85.00 192 MET A CA 1
ATOM 1396 C C . MET A 1 192 ? -6.725 -2.017 24.897 1.00 85.00 192 MET A C 1
ATOM 1398 O O . MET A 1 192 ? -5.617 -2.546 24.991 1.00 85.00 192 MET A O 1
ATOM 1402 N N . GLN A 1 193 ? -7.403 -2.052 23.746 1.00 83.62 193 GLN A N 1
ATOM 1403 C CA . GLN A 1 193 ? -6.830 -2.612 22.531 1.00 83.62 193 GLN A CA 1
ATOM 1404 C C . GLN A 1 193 ? -5.603 -1.828 22.071 1.00 83.62 193 GLN A C 1
ATOM 1406 O O . GLN A 1 193 ? -5.553 -0.595 22.115 1.00 83.62 193 GLN A O 1
ATOM 1411 N N . TYR A 1 194 ? -4.656 -2.552 21.481 1.00 84.62 194 TYR A N 1
ATOM 1412 C CA . TYR A 1 194 ? -3.441 -1.974 20.928 1.00 84.62 194 TYR A CA 1
ATOM 1413 C C . TYR A 1 194 ? -3.756 -0.817 19.967 1.00 84.62 194 TYR A C 1
ATOM 1415 O O . TYR A 1 194 ? -4.557 -0.967 19.040 1.00 84.62 194 TYR A O 1
ATOM 1423 N N . THR A 1 195 ? -3.196 0.366 20.216 1.00 84.94 195 THR A N 1
ATOM 1424 C CA . THR A 1 195 ? -3.445 1.583 19.425 1.00 84.94 195 THR A CA 1
ATOM 1425 C C . THR A 1 195 ? -2.572 1.613 18.166 1.00 84.94 195 THR A C 1
ATOM 1427 O O . THR A 1 195 ? -1.639 0.820 18.009 1.00 84.94 195 THR A O 1
ATOM 1430 N N . ALA A 1 196 ? -2.869 2.517 17.227 1.00 81.06 196 ALA A N 1
ATOM 1431 C CA . ALA A 1 196 ? -1.991 2.766 16.080 1.00 81.06 196 ALA A CA 1
ATOM 1432 C C . ALA A 1 196 ? -0.622 3.321 16.527 1.00 81.06 196 ALA A C 1
ATOM 1434 O O . ALA A 1 196 ? 0.423 2.915 16.018 1.00 81.06 196 ALA A O 1
ATOM 1435 N N . THR A 1 197 ? -0.618 4.193 17.540 1.00 79.69 197 THR A N 1
ATOM 1436 C CA . THR A 1 19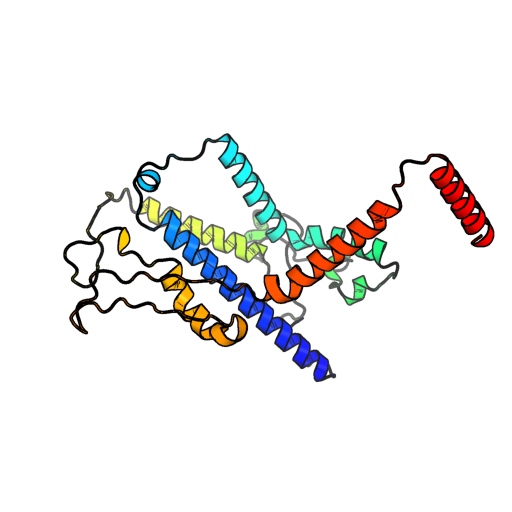7 ? 0.606 4.744 18.140 1.00 79.69 197 THR A CA 1
ATOM 1437 C C . THR A 1 197 ? 1.460 3.665 18.797 1.00 79.69 197 THR A C 1
ATOM 1439 O O . THR A 1 197 ? 2.659 3.624 18.547 1.00 79.69 197 THR A O 1
ATOM 1442 N N . GLY A 1 198 ? 0.852 2.743 19.554 1.00 83.94 198 GLY A N 1
ATOM 1443 C CA . GLY A 1 198 ? 1.559 1.606 20.145 1.00 83.94 198 GLY A CA 1
ATOM 1444 C C . GLY A 1 198 ? 2.226 0.735 19.082 1.00 83.94 198 GLY A C 1
ATOM 1445 O O . GLY A 1 198 ? 3.416 0.454 19.184 1.00 83.94 198 GLY A O 1
ATOM 1446 N N . PHE A 1 199 ? 1.493 0.396 18.016 1.00 84.69 199 PHE A N 1
ATOM 1447 C CA . PHE A 1 199 ? 1.998 -0.452 16.930 1.00 84.69 199 PHE A CA 1
ATOM 1448 C C . PHE A 1 199 ? 3.143 0.163 16.143 1.00 84.69 199 PHE A C 1
ATOM 1450 O O . PHE A 1 199 ? 4.093 -0.525 15.785 1.00 84.69 199 PHE A O 1
ATOM 1457 N N . THR A 1 200 ? 3.067 1.461 15.878 1.00 84.81 200 THR A N 1
ATOM 1458 C CA . THR A 1 200 ? 4.122 2.158 15.139 1.00 84.81 200 THR A CA 1
ATOM 1459 C C . THR A 1 200 ? 5.335 2.491 16.007 1.00 84.81 200 THR A C 1
ATOM 1461 O O . THR A 1 200 ? 6.365 2.880 15.466 1.00 84.81 200 THR A O 1
ATOM 1464 N N . ASN A 1 201 ? 5.266 2.312 17.331 1.00 85.44 201 ASN A N 1
ATOM 1465 C CA . ASN A 1 201 ? 6.342 2.703 18.240 1.00 85.44 201 ASN A CA 1
ATOM 1466 C C . ASN A 1 201 ? 7.687 1.991 17.960 1.00 85.44 201 ASN A C 1
ATOM 1468 O O . ASN A 1 201 ? 8.699 2.685 17.873 1.00 85.44 201 ASN A O 1
ATOM 1472 N N . PRO A 1 202 ? 7.747 0.663 17.722 1.00 85.19 202 PRO A N 1
ATOM 1473 C CA . PRO A 1 202 ? 9.006 0.004 17.360 1.00 85.19 202 PRO A CA 1
ATOM 1474 C C . PRO A 1 202 ? 9.566 0.487 16.016 1.00 85.19 202 PRO A C 1
ATOM 1476 O O . PRO A 1 202 ? 10.768 0.702 15.888 1.00 85.19 202 PRO A O 1
ATOM 1479 N N . LEU A 1 203 ? 8.699 0.724 15.024 1.00 82.81 203 LEU A N 1
ATOM 1480 C CA . LEU A 1 203 ? 9.117 1.262 13.725 1.00 82.81 203 LEU A CA 1
ATOM 1481 C C . LEU A 1 203 ? 9.707 2.668 13.871 1.00 82.81 203 LEU A C 1
ATOM 1483 O O . LEU A 1 203 ? 10.722 2.973 13.254 1.00 82.81 203 LEU A O 1
ATOM 1487 N N . ARG A 1 204 ? 9.123 3.507 14.734 1.00 77.44 204 ARG A N 1
ATOM 1488 C CA . ARG A 1 204 ? 9.669 4.834 15.052 1.00 77.44 204 ARG A CA 1
ATOM 1489 C C . ARG A 1 204 ? 11.035 4.758 15.717 1.00 77.44 204 ARG A C 1
ATOM 1491 O O . ARG A 1 204 ? 11.851 5.636 15.479 1.00 77.44 204 ARG A O 1
ATOM 1498 N N . PHE A 1 205 ? 11.286 3.735 16.529 1.00 79.62 205 PHE A N 1
ATOM 1499 C CA . PHE A 1 205 ? 12.602 3.524 17.122 1.00 79.62 205 PHE A CA 1
ATOM 1500 C C . PHE A 1 205 ? 13.639 3.149 16.053 1.00 79.62 205 PHE A C 1
ATOM 1502 O O . PHE A 1 205 ? 14.681 3.791 15.965 1.00 79.62 205 PHE A O 1
ATOM 1509 N N . ILE A 1 206 ? 13.321 2.182 15.181 1.00 85.06 206 ILE A N 1
ATOM 1510 C CA . ILE A 1 206 ? 14.217 1.727 14.100 1.00 85.06 206 ILE A CA 1
ATOM 1511 C C . ILE A 1 206 ? 14.514 2.859 13.106 1.00 85.06 206 ILE A C 1
ATOM 1513 O O . ILE A 1 206 ? 15.663 3.080 12.736 1.00 85.06 206 ILE A O 1
ATOM 1517 N N . PHE A 1 207 ? 13.490 3.609 12.697 1.00 81.00 207 PHE A N 1
ATOM 1518 C CA . PHE A 1 207 ? 13.633 4.727 11.762 1.00 81.00 207 PHE A CA 1
ATOM 1519 C C . PHE A 1 207 ? 13.825 6.082 12.462 1.00 81.00 207 PHE A C 1
ATOM 1521 O O . PHE A 1 207 ? 13.698 7.130 11.827 1.00 81.00 207 PHE A O 1
ATOM 1528 N N . GLY A 1 208 ? 14.157 6.087 13.757 1.00 75.81 208 GLY A N 1
ATOM 1529 C CA . GLY A 1 208 ? 14.270 7.306 14.563 1.00 75.81 208 GLY A CA 1
ATOM 1530 C C . GLY A 1 208 ? 15.329 8.276 14.041 1.00 75.81 208 GLY A C 1
ATOM 1531 O O . GLY A 1 208 ? 15.109 9.486 14.058 1.00 75.81 208 GLY A O 1
ATOM 1532 N N . THR A 1 209 ? 16.429 7.750 13.492 1.00 76.69 209 THR A N 1
ATOM 1533 C CA . THR A 1 209 ? 17.499 8.540 12.859 1.00 76.69 209 THR A CA 1
ATOM 1534 C C . THR A 1 209 ? 17.029 9.241 11.584 1.00 76.69 209 THR A C 1
ATOM 1536 O O . THR A 1 209 ? 17.419 10.377 11.330 1.00 76.69 209 THR A O 1
ATOM 1539 N N . VAL A 1 210 ? 16.168 8.588 10.795 1.00 75.94 210 VAL A N 1
ATOM 1540 C CA . VAL A 1 210 ? 15.638 9.139 9.537 1.00 75.94 210 VAL A CA 1
ATOM 1541 C C . VAL A 1 210 ? 14.554 10.178 9.821 1.00 75.94 210 VAL A C 1
ATOM 1543 O O . VAL A 1 210 ? 14.580 11.268 9.259 1.00 75.94 210 VAL A O 1
ATOM 1546 N N . TYR A 1 211 ? 13.622 9.863 10.724 1.00 67.94 211 TYR A N 1
ATOM 1547 C CA . TYR A 1 211 ? 12.471 10.723 11.012 1.00 67.94 211 TYR A CA 1
ATOM 1548 C C . TYR A 1 211 ? 12.723 11.788 12.085 1.00 67.94 211 TYR A C 1
ATOM 1550 O O . TYR A 1 211 ? 11.822 12.577 12.343 1.00 67.94 211 TYR A O 1
ATOM 1558 N N . ARG A 1 212 ? 13.902 11.820 12.729 1.00 67.38 212 ARG A N 1
ATOM 1559 C CA . ARG A 1 212 ? 14.229 12.747 13.836 1.00 67.38 212 ARG A CA 1
ATOM 1560 C C . ARG A 1 212 ? 13.072 12.889 14.836 1.00 67.38 212 ARG A C 1
ATOM 1562 O O . ARG A 1 212 ? 12.634 13.990 15.157 1.00 67.38 212 ARG A O 1
ATOM 1569 N N . SER A 1 213 ? 12.546 11.756 15.304 1.00 59.12 213 SER A N 1
ATOM 1570 C CA . SER A 1 213 ? 11.375 11.718 16.188 1.00 59.12 213 SER A CA 1
ATOM 1571 C C . SER A 1 213 ? 11.719 12.257 17.585 1.00 59.12 213 SER A C 1
ATOM 1573 O O . SER A 1 213 ? 12.001 11.484 18.501 1.00 59.12 213 SER A O 1
ATOM 1575 N N . THR A 1 214 ? 11.676 13.577 17.769 1.00 56.12 214 THR A N 1
ATOM 1576 C CA . THR A 1 214 ? 11.845 14.227 19.075 1.00 56.12 214 THR A CA 1
ATOM 1577 C C . THR A 1 214 ? 10.667 13.872 19.981 1.00 56.12 214 THR A C 1
ATOM 1579 O O . THR A 1 214 ? 9.515 14.196 19.697 1.00 56.12 214 THR A O 1
ATOM 1582 N N . ARG A 1 215 ? 10.940 13.170 21.082 1.00 56.09 215 ARG A N 1
ATOM 1583 C CA . ARG A 1 215 ? 9.931 12.791 22.077 1.00 56.09 215 ARG A CA 1
ATOM 1584 C C . ARG A 1 215 ? 9.927 13.832 23.196 1.00 56.09 215 ARG A C 1
ATOM 1586 O O . ARG A 1 215 ? 10.793 13.782 24.062 1.00 56.09 215 ARG A O 1
ATOM 1593 N N . HIS A 1 216 ? 8.967 14.755 23.191 1.00 48.12 216 HIS A N 1
ATOM 1594 C CA . HIS A 1 216 ? 8.746 15.636 24.340 1.00 48.12 216 HIS A CA 1
ATOM 1595 C C . HIS A 1 216 ? 7.838 14.911 25.342 1.00 48.12 216 HIS A C 1
ATOM 1597 O O . HIS A 1 216 ? 6.673 14.639 25.059 1.00 48.12 216 HIS A O 1
ATOM 1603 N N . ILE A 1 217 ? 8.403 14.481 26.473 1.00 52.84 217 ILE A N 1
ATOM 1604 C CA . ILE A 1 217 ? 7.650 13.865 27.570 1.00 52.84 217 ILE A CA 1
ATOM 1605 C C . ILE A 1 217 ? 7.436 14.955 28.616 1.00 52.84 217 ILE A C 1
ATOM 1607 O O . ILE A 1 217 ? 8.273 15.141 29.493 1.00 52.84 217 ILE A O 1
ATOM 1611 N N . GLU A 1 218 ? 6.324 15.676 28.526 1.00 44.81 218 GLU A N 1
ATOM 1612 C CA . GLU A 1 218 ? 5.864 16.513 29.634 1.00 44.81 218 GLU A CA 1
ATOM 1613 C C . GLU A 1 218 ? 5.115 15.615 30.624 1.00 44.81 218 GLU A C 1
ATOM 1615 O O . GLU A 1 218 ? 3.949 15.264 30.438 1.00 44.81 218 GLU A O 1
ATOM 1620 N N . GLY A 1 219 ? 5.832 15.145 31.644 1.00 51.22 219 GLY A N 1
ATOM 1621 C CA . GLY A 1 219 ? 5.233 14.487 32.798 1.00 51.22 219 GLY A CA 1
ATOM 1622 C C . GLY A 1 219 ? 4.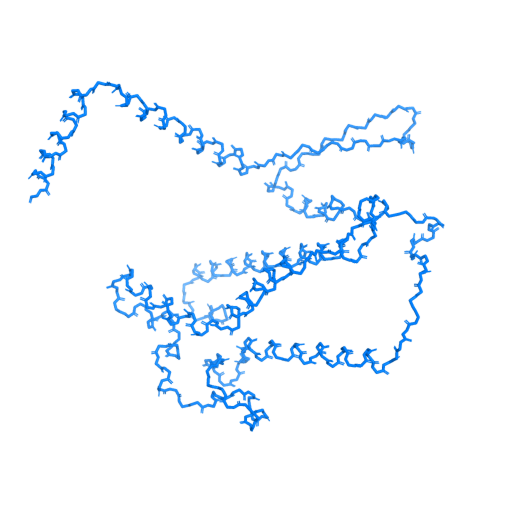971 15.522 33.881 1.00 51.22 219 GLY A C 1
ATOM 1623 O O . GLY A 1 219 ? 5.919 16.005 34.493 1.00 51.22 219 GLY A O 1
ATOM 1624 N N . ASP A 1 220 ? 3.704 15.853 34.132 1.00 45.88 220 ASP A N 1
ATOM 1625 C CA . ASP A 1 220 ? 3.319 16.612 35.323 1.00 45.88 220 ASP A CA 1
ATOM 1626 C C . ASP A 1 220 ? 3.364 15.658 36.530 1.00 45.88 220 ASP A C 1
ATOM 1628 O O . ASP A 1 220 ? 2.393 14.975 36.867 1.00 45.88 220 ASP A O 1
ATOM 1632 N N . TYR A 1 221 ? 4.555 15.510 37.116 1.00 50.62 221 TYR A N 1
ATOM 1633 C CA . TYR A 1 221 ? 4.792 14.690 38.305 1.00 50.62 221 TYR A CA 1
ATOM 1634 C C . TYR A 1 221 ? 4.338 15.442 39.559 1.00 50.62 221 TYR A C 1
ATOM 1636 O O . TYR A 1 221 ? 5.145 15.805 40.414 1.00 50.62 221 TYR A O 1
ATOM 1644 N N . GLN A 1 222 ? 3.037 15.685 39.696 1.00 47.50 222 GLN A N 1
ATOM 1645 C CA . GLN A 1 222 ? 2.505 16.250 40.933 1.00 47.50 222 GLN A CA 1
ATOM 1646 C C . GLN A 1 222 ? 2.275 15.115 41.943 1.00 47.50 222 GLN A C 1
ATOM 1648 O O . GLN A 1 222 ? 1.233 14.468 41.959 1.00 47.50 222 GLN A O 1
ATOM 1653 N N . GLN A 1 223 ? 3.290 14.923 42.798 1.00 48.66 223 GLN A N 1
ATOM 1654 C CA . GLN A 1 223 ? 3.210 14.453 44.196 1.00 48.66 223 GLN A CA 1
ATOM 1655 C C . GLN A 1 223 ? 3.567 12.997 44.570 1.00 48.66 223 GLN A C 1
ATOM 1657 O O . GLN A 1 223 ? 3.678 12.727 45.763 1.00 48.66 223 GLN A O 1
ATOM 1662 N N . ALA A 1 224 ? 3.895 12.086 43.646 1.00 54.62 224 ALA A N 1
ATOM 1663 C CA . ALA A 1 224 ? 4.660 10.868 43.979 1.00 54.62 224 ALA A CA 1
ATOM 1664 C C . ALA A 1 224 ? 5.261 10.218 42.717 1.00 54.62 224 ALA A C 1
ATOM 1666 O O . ALA A 1 224 ? 4.549 10.091 41.720 1.00 54.62 224 ALA A O 1
ATOM 1667 N N . PRO A 1 225 ? 6.517 9.724 42.745 1.00 56.12 225 PRO A N 1
ATOM 1668 C CA . PRO A 1 225 ? 7.195 9.164 41.566 1.00 56.12 225 PRO A CA 1
ATOM 1669 C C . PRO A 1 225 ? 6.507 7.934 40.939 1.00 56.12 225 PRO A C 1
ATOM 1671 O O . PRO A 1 225 ? 6.865 7.540 39.833 1.00 56.12 225 PRO A O 1
ATOM 1674 N N . PHE A 1 226 ? 5.510 7.342 41.607 1.00 55.66 226 PHE A N 1
ATOM 1675 C CA . PHE A 1 226 ? 4.857 6.097 41.188 1.00 55.66 226 PHE A CA 1
ATOM 1676 C C . PHE A 1 226 ? 3.370 6.229 40.813 1.00 55.66 226 PHE A C 1
ATOM 1678 O O . PHE A 1 226 ? 2.781 5.245 40.375 1.00 55.66 226 PHE A O 1
ATOM 1685 N N . PHE A 1 227 ? 2.751 7.410 40.941 1.00 52.62 227 PHE A N 1
ATOM 1686 C CA . PHE A 1 227 ? 1.320 7.597 40.649 1.00 52.62 227 PHE A CA 1
ATOM 1687 C C . PHE A 1 227 ? 1.084 8.734 39.651 1.00 52.62 227 PHE A C 1
ATOM 1689 O O . PHE A 1 227 ? 0.675 9.836 40.007 1.00 52.62 227 PHE A O 1
ATOM 1696 N N . ALA A 1 228 ? 1.297 8.451 38.365 1.00 53.53 228 ALA A N 1
ATOM 1697 C CA . ALA A 1 228 ? 0.845 9.336 37.298 1.00 53.53 228 ALA A CA 1
ATOM 1698 C C . ALA A 1 228 ? -0.670 9.161 37.097 1.00 53.53 228 ALA A C 1
ATOM 1700 O O . ALA A 1 228 ? -1.117 8.162 36.535 1.00 53.53 228 ALA A O 1
ATOM 1701 N N . ARG A 1 229 ? -1.476 10.126 37.561 1.00 49.56 229 ARG A N 1
ATOM 1702 C CA . ARG A 1 229 ? -2.946 10.068 37.434 1.00 49.56 229 ARG A CA 1
ATOM 1703 C C . ARG A 1 229 ? -3.412 10.195 35.979 1.00 49.56 229 ARG A C 1
ATOM 1705 O O . ARG A 1 229 ? -4.410 9.591 35.605 1.00 49.56 229 ARG A O 1
ATOM 1712 N N . THR A 1 230 ? -2.669 10.932 35.151 1.00 50.00 230 THR A N 1
ATOM 1713 C CA . THR A 1 230 ? -2.882 11.047 33.701 1.00 50.00 230 THR A CA 1
ATOM 1714 C C . THR A 1 230 ? -1.570 11.423 33.016 1.00 50.00 230 THR A C 1
ATOM 1716 O O . THR A 1 230 ? -1.017 12.477 33.314 1.00 50.00 230 THR A O 1
ATOM 1719 N N . VAL A 1 231 ? -1.085 10.613 32.071 1.00 56.44 231 VAL A N 1
ATOM 1720 C CA . VAL A 1 231 ? 0.052 10.991 31.214 1.00 56.44 231 VAL A CA 1
ATOM 1721 C C . VAL A 1 231 ? -0.495 11.494 29.884 1.00 56.44 231 VAL A C 1
ATOM 1723 O O . VAL A 1 231 ? -1.048 10.722 29.098 1.00 56.44 231 VAL A O 1
ATOM 1726 N N . ARG A 1 232 ? -0.379 12.800 29.633 1.00 52.81 232 ARG A N 1
ATOM 1727 C CA . ARG A 1 232 ? -0.812 13.409 28.373 1.00 52.81 232 ARG A CA 1
ATOM 1728 C C . ARG A 1 232 ? 0.373 13.444 27.411 1.00 52.81 232 ARG A C 1
ATOM 1730 O O . ARG A 1 232 ? 1.198 14.343 27.458 1.00 52.81 232 ARG A O 1
ATOM 1737 N N . TYR A 1 233 ? 0.454 12.454 26.529 1.00 53.25 233 TYR A N 1
ATOM 1738 C CA . TYR A 1 233 ? 1.456 12.437 25.465 1.00 53.25 233 TYR A CA 1
ATOM 1739 C C . TYR A 1 233 ? 1.030 13.374 24.330 1.00 53.25 233 TYR A C 1
ATOM 1741 O O . TYR A 1 233 ? 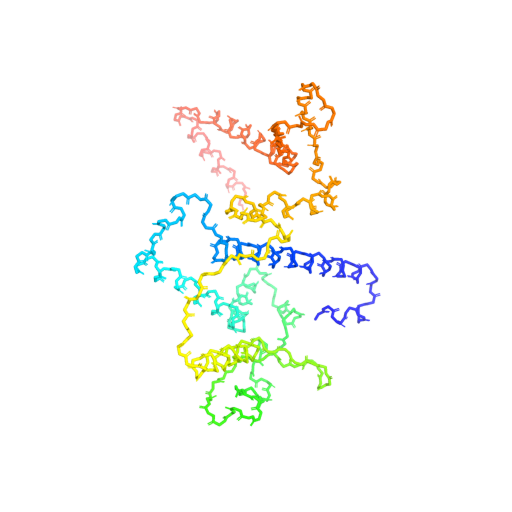0.096 13.061 23.593 1.00 53.25 233 TYR A O 1
ATOM 1749 N N . GLN A 1 234 ? 1.717 14.505 24.171 1.00 52.69 234 GLN A N 1
ATOM 1750 C CA . GLN A 1 234 ? 1.624 15.321 22.961 1.00 52.69 234 GLN A CA 1
ATOM 1751 C C . GLN A 1 234 ? 2.775 14.942 22.027 1.00 52.69 234 GLN A C 1
ATOM 1753 O O . GLN A 1 234 ? 3.942 14.989 22.402 1.00 52.69 234 GLN A O 1
ATOM 1758 N N . HIS A 1 235 ? 2.441 14.508 20.814 1.00 50.59 235 HIS A N 1
ATOM 1759 C CA . HIS A 1 235 ? 3.424 14.206 19.781 1.00 50.59 235 HIS A CA 1
ATOM 1760 C C . HIS A 1 235 ? 3.366 15.299 18.722 1.00 50.59 235 HIS A C 1
ATOM 1762 O O . HIS A 1 235 ? 2.416 15.350 17.944 1.00 50.59 235 HIS A O 1
ATOM 1768 N N . THR A 1 236 ? 4.394 16.141 18.677 1.00 56.56 236 THR A N 1
ATOM 1769 C CA . THR A 1 236 ? 4.620 17.037 17.542 1.00 56.56 236 THR A CA 1
ATOM 1770 C C . THR A 1 236 ? 5.301 16.233 16.442 1.00 56.56 236 THR A C 1
ATOM 1772 O O . THR A 1 236 ? 6.404 15.716 16.630 1.00 56.56 236 THR A O 1
ATOM 1775 N N . PHE A 1 237 ? 4.619 16.069 15.314 1.00 55.34 237 PHE A N 1
ATOM 1776 C CA . PHE A 1 237 ? 5.182 15.444 14.124 1.00 55.34 237 PHE A CA 1
ATOM 1777 C C . PHE A 1 237 ? 5.963 16.509 13.361 1.00 55.34 237 PHE A C 1
ATOM 1779 O O . PHE A 1 237 ? 5.379 17.484 12.902 1.00 55.34 237 PHE A O 1
ATOM 1786 N N . ILE A 1 238 ? 7.279 16.347 13.259 1.00 60.03 238 ILE A N 1
ATOM 1787 C CA . ILE A 1 238 ? 8.074 17.102 12.291 1.00 60.03 238 ILE A CA 1
ATOM 1788 C C . ILE A 1 238 ? 8.164 16.196 11.069 1.00 60.03 238 ILE A C 1
ATOM 1790 O O . ILE A 1 238 ? 8.727 15.107 11.166 1.00 60.03 238 ILE A O 1
ATOM 1794 N N . GLU A 1 239 ? 7.558 16.598 9.954 1.00 67.31 239 GLU A N 1
ATOM 1795 C CA . GLU A 1 239 ? 7.637 15.884 8.678 1.00 67.31 239 GLU A CA 1
ATOM 1796 C C . GLU A 1 239 ? 8.854 16.408 7.898 1.00 67.31 239 GLU A C 1
ATOM 1798 O O . GLU A 1 239 ? 8.778 17.468 7.274 1.00 67.31 239 GLU A O 1
ATOM 1803 N N . PRO A 1 240 ? 10.012 15.712 7.903 1.00 68.75 240 PRO A N 1
ATOM 1804 C CA . PRO A 1 240 ? 11.255 16.302 7.402 1.00 68.75 240 PRO A CA 1
ATOM 1805 C C . PRO A 1 240 ? 11.191 16.581 5.898 1.00 68.75 240 PRO A C 1
ATOM 1807 O O . PRO A 1 240 ? 11.766 17.548 5.408 1.00 68.75 240 PRO A O 1
ATOM 1810 N N . VAL A 1 241 ? 10.472 15.739 5.151 1.00 73.88 241 VAL A N 1
ATOM 1811 C CA . VAL A 1 241 ? 10.280 15.930 3.711 1.00 73.88 241 VAL A CA 1
ATOM 1812 C C . VAL A 1 241 ? 9.425 17.170 3.450 1.00 73.88 241 VAL A C 1
ATOM 1814 O O . VAL A 1 241 ? 9.742 17.945 2.551 1.00 73.88 241 VAL A O 1
ATOM 1817 N N . GLU A 1 242 ? 8.374 17.401 4.236 1.00 74.62 242 GLU A N 1
ATOM 1818 C CA . GLU A 1 242 ? 7.541 18.593 4.082 1.00 74.62 242 GLU A CA 1
ATOM 1819 C C . GLU A 1 242 ? 8.352 19.864 4.337 1.00 74.62 242 GLU A C 1
ATOM 1821 O O . GLU A 1 242 ? 8.357 20.780 3.516 1.00 74.62 242 GLU A O 1
ATOM 1826 N N . GLU A 1 243 ? 9.117 19.893 5.423 1.00 76.75 243 GLU A N 1
ATOM 1827 C CA . GLU A 1 243 ? 9.838 21.096 5.824 1.00 76.75 243 GLU A CA 1
ATOM 1828 C C . GLU A 1 243 ? 11.044 21.406 4.920 1.00 76.75 243 GLU A C 1
ATOM 1830 O O . GLU A 1 243 ? 11.234 22.556 4.502 1.00 76.75 243 GLU A O 1
ATOM 1835 N N . TYR A 1 244 ? 11.834 20.387 4.561 1.00 79.12 244 TYR A N 1
ATOM 1836 C CA . TYR A 1 244 ? 13.076 20.572 3.803 1.00 79.12 244 TYR A CA 1
ATOM 1837 C C . TYR A 1 244 ? 12.928 20.432 2.286 1.00 79.12 244 TYR A C 1
ATOM 1839 O O . TYR A 1 244 ? 13.720 21.034 1.565 1.00 79.12 244 TYR A O 1
ATOM 1847 N N . LEU A 1 245 ? 11.953 19.668 1.781 1.00 82.44 245 LEU A N 1
ATOM 1848 C CA . LEU A 1 245 ? 11.760 19.478 0.338 1.00 82.44 245 LEU A CA 1
ATOM 1849 C C . LEU A 1 245 ? 10.571 20.290 -0.181 1.00 82.44 245 LEU A C 1
ATOM 1851 O O . LEU A 1 245 ? 10.740 21.119 -1.074 1.00 82.44 245 LEU A O 1
ATOM 1855 N N . TYR A 1 246 ? 9.378 20.102 0.391 1.00 83.25 246 TYR A N 1
ATOM 1856 C CA . TYR A 1 246 ? 8.173 20.774 -0.110 1.00 83.25 246 TYR A CA 1
ATOM 1857 C C . TYR A 1 246 ? 8.161 22.266 0.221 1.00 83.25 246 TYR A C 1
ATOM 1859 O O . TYR A 1 246 ? 7.909 23.089 -0.658 1.00 83.25 246 TYR A O 1
ATOM 1867 N N . GLY A 1 247 ? 8.500 22.641 1.453 1.00 87.50 247 GLY A N 1
ATOM 1868 C CA . GLY A 1 247 ? 8.537 24.023 1.921 1.00 87.50 247 GLY A CA 1
ATOM 1869 C C . GLY A 1 247 ? 9.314 24.979 1.004 1.00 87.50 247 GLY A C 1
ATOM 1870 O O . GLY A 1 247 ? 8.781 26.038 0.656 1.00 87.50 247 GLY A O 1
ATOM 1871 N N . PRO A 1 248 ? 10.566 24.686 0.600 1.00 88.44 248 PRO A N 1
ATOM 1872 C CA . PRO A 1 248 ? 11.295 25.551 -0.326 1.00 88.44 248 PRO A CA 1
ATOM 1873 C C . PRO A 1 248 ? 10.733 25.519 -1.752 1.00 88.44 248 PRO A C 1
ATOM 1875 O O . PRO A 1 248 ? 10.668 26.576 -2.377 1.00 88.44 248 PRO A O 1
ATOM 1878 N N . VAL A 1 249 ? 10.281 24.366 -2.256 1.00 90.06 249 VAL A N 1
ATOM 1879 C CA . VAL A 1 249 ? 9.705 24.251 -3.609 1.00 90.06 249 VAL A CA 1
ATOM 1880 C C . VAL A 1 249 ? 8.416 25.059 -3.727 1.00 90.06 249 VAL A C 1
ATOM 1882 O O . VAL A 1 249 ? 8.263 25.842 -4.663 1.00 90.06 249 VAL A O 1
ATOM 1885 N N . VAL A 1 250 ? 7.517 24.948 -2.748 1.00 90.38 250 VAL A N 1
ATOM 1886 C CA . VAL A 1 250 ? 6.271 25.723 -2.699 1.00 90.38 250 VAL A CA 1
ATOM 1887 C C . VAL A 1 250 ? 6.578 27.216 -2.615 1.00 90.38 250 VAL A C 1
ATOM 1889 O O . VAL A 1 250 ? 6.004 28.005 -3.365 1.00 90.38 250 VAL A O 1
ATOM 1892 N N . ARG A 1 251 ? 7.533 27.622 -1.769 1.00 90.75 251 ARG A N 1
ATOM 1893 C CA . ARG A 1 251 ? 7.961 29.027 -1.681 1.00 90.75 251 ARG A CA 1
ATOM 1894 C C . ARG A 1 251 ? 8.564 29.534 -2.994 1.00 90.75 251 ARG A C 1
ATOM 1896 O O . ARG A 1 251 ? 8.299 30.672 -3.377 1.00 90.75 251 ARG A O 1
ATOM 1903 N N . ALA A 1 252 ? 9.348 28.718 -3.696 1.00 90.19 252 ALA A N 1
ATOM 1904 C CA . ALA A 1 252 ? 9.894 29.061 -5.006 1.00 90.19 252 ALA A CA 1
ATOM 1905 C C . ALA A 1 252 ? 8.783 29.203 -6.058 1.00 90.19 252 ALA A C 1
ATOM 1907 O O . ALA A 1 252 ? 8.723 30.223 -6.742 1.00 90.19 252 ALA A O 1
ATOM 1908 N N . ALA A 1 253 ? 7.850 28.251 -6.122 1.00 90.19 253 ALA A N 1
ATOM 1909 C CA . ALA A 1 253 ? 6.702 28.298 -7.024 1.00 90.19 253 ALA A CA 1
ATOM 1910 C C . ALA A 1 253 ? 5.824 29.534 -6.772 1.00 90.19 253 ALA A C 1
ATOM 1912 O O . ALA A 1 253 ? 5.434 30.225 -7.710 1.00 90.19 253 ALA A O 1
ATOM 1913 N N . GLN A 1 254 ? 5.577 29.879 -5.504 1.00 91.00 254 GLN A N 1
ATOM 1914 C CA . GLN A 1 254 ? 4.845 31.091 -5.132 1.00 91.00 254 GLN A CA 1
ATOM 1915 C C . GLN A 1 254 ? 5.591 32.371 -5.527 1.00 91.00 254 GLN A C 1
ATOM 1917 O O . GLN A 1 254 ? 4.956 33.326 -5.971 1.00 91.00 254 GLN A O 1
ATOM 1922 N N . LYS A 1 255 ? 6.925 32.410 -5.402 1.00 90.06 255 LYS A N 1
ATOM 1923 C CA . LYS A 1 255 ? 7.731 33.547 -5.880 1.00 90.06 255 LYS A CA 1
ATOM 1924 C C . LYS A 1 255 ? 7.628 33.710 -7.394 1.00 90.06 255 LYS A C 1
ATOM 1926 O O . LYS A 1 255 ? 7.364 34.817 -7.852 1.00 90.06 255 LYS A O 1
ATOM 1931 N N . VAL A 1 256 ? 7.777 32.621 -8.149 1.00 88.06 256 VAL A N 1
ATOM 1932 C CA . VAL A 1 256 ? 7.641 32.624 -9.614 1.00 88.06 256 VAL A CA 1
ATOM 1933 C C . VAL A 1 256 ? 6.235 33.058 -10.022 1.00 88.06 256 VAL A C 1
ATOM 1935 O O . VAL A 1 256 ? 6.088 33.938 -10.862 1.00 88.06 256 VAL A O 1
ATOM 1938 N N . SER A 1 257 ? 5.198 32.522 -9.375 1.00 87.56 257 SER A N 1
ATOM 1939 C CA . SER A 1 257 ? 3.804 32.901 -9.630 1.00 87.56 257 SER A CA 1
ATOM 1940 C C . SER A 1 257 ? 3.556 34.392 -9.382 1.00 87.56 257 SER A C 1
ATOM 1942 O O . SER A 1 257 ? 2.959 35.057 -10.224 1.00 87.56 257 SER A O 1
ATOM 1944 N N . ARG A 1 258 ? 4.073 34.953 -8.280 1.00 83.81 258 ARG A N 1
ATOM 1945 C CA . ARG A 1 258 ? 3.963 36.394 -7.996 1.00 83.81 258 ARG A CA 1
ATOM 1946 C C . ARG A 1 258 ? 4.700 37.246 -9.024 1.00 83.81 258 ARG A C 1
ATOM 1948 O O . ARG A 1 258 ? 4.179 38.280 -9.414 1.00 83.81 258 ARG A O 1
ATOM 1955 N N . GLN A 1 259 ? 5.877 36.816 -9.476 1.00 81.69 259 GLN A N 1
ATOM 1956 C CA . GLN A 1 259 ? 6.635 37.523 -10.512 1.00 81.69 259 GLN A CA 1
ATOM 1957 C C . GLN A 1 259 ? 5.935 37.469 -11.875 1.00 81.69 259 GLN A C 1
ATOM 1959 O O . GLN A 1 259 ? 5.840 38.489 -12.547 1.00 81.69 259 GLN A O 1
ATOM 1964 N N . LEU A 1 260 ? 5.378 36.317 -12.255 1.00 80.06 260 LEU A N 1
ATOM 1965 C CA . LEU A 1 260 ? 4.577 36.168 -13.473 1.00 80.06 260 LEU A CA 1
ATOM 1966 C C . LEU A 1 260 ? 3.272 36.974 -13.413 1.00 80.06 260 LEU A C 1
ATOM 1968 O O . LEU A 1 260 ? 2.855 37.539 -14.420 1.00 80.06 260 LEU A O 1
ATOM 1972 N N . GLY A 1 261 ? 2.672 37.106 -12.227 1.00 73.88 261 GLY A N 1
ATOM 1973 C CA . GLY A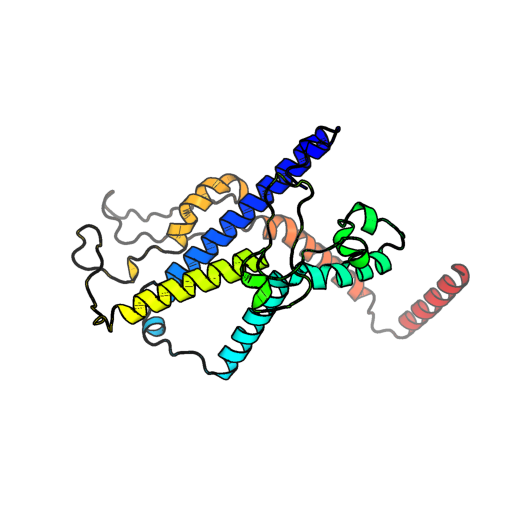 1 261 ? 1.508 37.963 -11.999 1.00 73.88 261 GLY A CA 1
ATOM 1974 C C . GLY A 1 261 ? 1.774 39.450 -12.259 1.00 73.88 261 GLY A C 1
ATOM 1975 O O . GLY A 1 261 ? 0.857 40.169 -12.638 1.00 73.88 261 GLY A O 1
ATOM 1976 N N . ILE A 1 262 ? 3.025 39.913 -12.143 1.00 69.31 262 ILE A N 1
ATOM 1977 C CA . ILE A 1 262 ? 3.399 41.302 -12.468 1.00 69.31 262 ILE A CA 1
ATOM 1978 C C . ILE A 1 262 ? 3.310 41.562 -13.983 1.00 69.31 262 ILE A C 1
ATOM 1980 O O . ILE A 1 262 ? 3.000 42.680 -14.390 1.00 69.31 262 ILE A O 1
ATOM 1984 N N . PHE A 1 263 ? 3.501 40.541 -14.829 1.00 69.44 263 PHE A N 1
ATOM 1985 C CA . PHE A 1 263 ? 3.339 40.669 -16.285 1.00 69.44 263 PHE A CA 1
ATOM 1986 C C . PHE A 1 263 ? 1.869 40.788 -16.720 1.00 69.44 263 PHE A C 1
ATOM 1988 O O . PHE A 1 263 ? 1.599 41.248 -17.828 1.00 69.44 263 PHE A O 1
ATOM 1995 N N . GLN A 1 264 ? 0.907 40.461 -15.849 1.00 66.19 264 GLN A N 1
ATOM 1996 C CA . GLN A 1 264 ? -0.520 40.718 -16.073 1.00 66.19 264 GLN A CA 1
ATOM 1997 C C . GLN A 1 264 ? -0.911 42.152 -15.684 1.00 66.19 264 GLN A C 1
ATOM 1999 O O . GLN A 1 264 ? -1.885 42.393 -14.971 1.00 66.19 264 GLN A O 1
ATOM 2004 N N . SER A 1 265 ? -0.165 43.141 -16.174 1.00 62.59 265 SER A N 1
ATOM 2005 C CA . SER A 1 265 ? -0.628 44.528 -16.141 1.00 62.59 265 SER A CA 1
ATOM 2006 C C . SER A 1 265 ? -1.847 44.633 -17.065 1.00 62.59 265 SER A C 1
ATOM 2008 O O . SER A 1 265 ? -1.768 44.232 -18.223 1.00 62.59 265 SER A O 1
ATOM 2010 N N . GLY A 1 266 ? -2.997 45.107 -16.585 1.00 73.25 266 GLY A N 1
ATOM 2011 C CA . GLY A 1 266 ? -4.261 45.180 -17.342 1.00 73.25 266 GLY A CA 1
ATOM 2012 C C . GLY A 1 266 ? -4.267 46.129 -18.556 1.00 73.25 266 GLY A C 1
ATOM 2013 O O . GLY A 1 266 ? -5.311 46.668 -18.903 1.00 73.25 266 GLY A O 1
ATOM 2014 N N . ASN A 1 267 ? -3.115 46.381 -19.180 1.00 77.50 267 ASN A N 1
ATOM 2015 C CA . ASN A 1 267 ? -2.929 47.274 -20.312 1.00 77.50 267 ASN A CA 1
ATOM 2016 C C . ASN A 1 267 ? -2.871 46.475 -21.623 1.00 77.50 267 ASN A C 1
ATOM 2018 O O . ASN A 1 267 ? -1.923 45.732 -21.880 1.00 77.50 267 ASN A O 1
ATOM 2022 N N . VAL A 1 268 ? -3.877 46.676 -22.476 1.00 81.12 268 VAL A N 1
ATOM 2023 C CA . VAL A 1 268 ? -4.031 46.002 -23.776 1.00 81.12 268 VAL A CA 1
ATOM 2024 C C . VAL A 1 268 ? -2.815 46.214 -24.691 1.00 81.12 268 VAL A C 1
ATOM 2026 O O . VAL A 1 268 ? -2.420 45.298 -25.412 1.00 81.12 268 VAL A O 1
ATOM 2029 N N . SER A 1 269 ? -2.161 47.376 -24.618 1.00 83.12 269 SER A N 1
ATOM 2030 C CA . SER A 1 269 ? -1.011 47.706 -25.468 1.00 83.12 269 SER A CA 1
ATOM 2031 C C . SER A 1 269 ? 0.218 46.829 -25.197 1.00 83.12 269 SER A C 1
ATOM 2033 O O . SER A 1 269 ? 0.970 46.536 -26.126 1.00 83.12 269 SER A O 1
ATOM 2035 N N . LEU A 1 270 ? 0.416 46.355 -23.959 1.00 82.56 270 LEU A N 1
ATOM 2036 C CA . LEU A 1 270 ? 1.524 45.446 -23.623 1.00 82.56 270 LEU A CA 1
ATOM 2037 C C . LEU A 1 270 ? 1.305 44.038 -24.185 1.00 82.56 270 LEU A C 1
ATOM 2039 O O . LEU A 1 270 ? 2.252 43.419 -24.665 1.00 82.56 270 LEU A O 1
ATOM 2043 N N . TYR A 1 271 ? 0.059 43.561 -24.216 1.00 85.00 271 TYR A N 1
ATOM 2044 C CA . TYR A 1 271 ? -0.269 42.279 -24.844 1.00 85.00 271 TYR A CA 1
ATOM 2045 C C . TYR A 1 271 ? -0.036 42.301 -26.357 1.00 85.00 271 TYR A C 1
ATOM 2047 O O . TYR A 1 271 ? 0.493 41.337 -26.907 1.00 85.00 271 TYR A O 1
ATOM 2055 N N . LEU A 1 272 ? -0.372 43.410 -27.025 1.00 86.69 272 LEU A N 1
ATOM 2056 C CA . LEU A 1 272 ? -0.090 43.586 -28.453 1.00 86.69 272 LEU A CA 1
ATOM 2057 C C . LEU A 1 272 ? 1.417 43.591 -28.740 1.00 86.69 272 LEU A C 1
ATOM 2059 O O . LEU A 1 272 ? 1.856 42.964 -29.703 1.00 86.69 272 LEU A O 1
ATOM 2063 N N . LEU A 1 273 ? 2.213 44.231 -27.877 1.00 88.94 273 LEU A N 1
ATOM 2064 C CA . LEU A 1 273 ? 3.673 44.214 -27.976 1.00 88.94 273 LEU A CA 1
ATOM 2065 C C . LEU A 1 273 ? 4.242 42.798 -27.791 1.00 88.94 273 LEU A C 1
ATOM 2067 O O . LEU A 1 273 ? 5.105 42.389 -28.565 1.00 88.94 273 LEU A O 1
ATOM 2071 N N . TYR A 1 274 ? 3.752 42.033 -26.808 1.00 87.38 274 TYR A N 1
ATOM 2072 C CA . TYR A 1 274 ? 4.171 40.640 -26.603 1.00 87.38 274 TYR A CA 1
ATOM 2073 C C . TYR A 1 274 ? 3.829 39.758 -27.798 1.00 87.38 274 TYR A C 1
ATOM 2075 O O . TYR A 1 274 ? 4.672 38.981 -28.240 1.00 87.38 274 TYR A O 1
ATOM 2083 N N . LEU A 1 275 ? 2.628 39.911 -28.355 1.00 89.06 275 LEU A N 1
ATOM 2084 C CA . LEU A 1 275 ? 2.216 39.172 -29.541 1.00 89.06 275 LEU A CA 1
ATOM 2085 C C . LEU A 1 275 ? 3.125 39.505 -30.732 1.00 89.06 275 LEU A C 1
ATOM 2087 O O . LEU A 1 275 ? 3.660 38.594 -31.357 1.00 89.06 275 LEU A O 1
ATOM 2091 N N . PHE A 1 276 ? 3.385 40.790 -30.993 1.00 93.44 276 PHE A N 1
ATOM 2092 C CA . PHE A 1 276 ? 4.310 41.217 -32.046 1.00 93.44 276 PHE A CA 1
ATOM 2093 C C . PHE A 1 276 ? 5.733 40.665 -31.843 1.00 93.44 276 PHE A C 1
ATOM 2095 O O . PHE A 1 276 ? 6.325 40.135 -32.782 1.00 93.44 276 PHE A O 1
ATOM 2102 N N . ALA A 1 277 ? 6.268 40.719 -30.620 1.00 91.19 277 ALA A N 1
ATOM 2103 C CA . ALA A 1 277 ? 7.599 40.200 -30.306 1.00 91.19 277 ALA A CA 1
ATOM 2104 C C . ALA A 1 277 ? 7.699 38.680 -30.516 1.00 91.19 277 ALA A C 1
ATOM 2106 O O . ALA A 1 277 ? 8.667 38.210 -31.111 1.00 91.19 277 ALA A O 1
ATOM 2107 N N . VAL A 1 278 ? 6.686 37.914 -30.093 1.00 92.44 278 VAL A N 1
ATOM 2108 C CA . VAL A 1 278 ? 6.615 36.464 -30.340 1.00 92.44 278 VAL A CA 1
ATOM 2109 C C . VAL A 1 278 ? 6.587 36.167 -31.841 1.00 92.44 278 VAL A C 1
ATOM 2111 O O . VAL A 1 278 ? 7.292 35.264 -32.283 1.00 92.44 278 VAL A O 1
ATOM 2114 N N . PHE A 1 279 ? 5.846 36.946 -32.636 1.00 93.06 279 PHE A N 1
ATOM 2115 C CA . PHE A 1 279 ? 5.822 36.806 -34.096 1.00 93.06 279 PHE A CA 1
ATOM 2116 C C . PHE A 1 279 ? 7.188 37.065 -34.742 1.00 93.06 279 PHE A C 1
ATOM 2118 O O . PHE A 1 279 ? 7.613 36.289 -35.595 1.00 93.06 279 PHE A O 1
ATOM 2125 N N . VAL A 1 280 ? 7.894 38.121 -34.329 1.00 93.88 280 VAL A N 1
ATOM 2126 C CA . VAL A 1 280 ? 9.239 38.432 -34.840 1.00 93.88 280 VAL A CA 1
ATOM 2127 C C . VAL A 1 280 ? 10.230 37.332 -34.461 1.00 93.88 280 VAL A C 1
ATOM 2129 O O . VAL A 1 280 ? 10.970 36.858 -35.319 1.00 93.88 280 VAL A O 1
ATOM 2132 N N . ILE A 1 281 ? 10.216 36.876 -33.206 1.00 95.00 281 ILE A N 1
ATOM 2133 C CA . ILE A 1 281 ? 11.085 35.784 -32.748 1.00 95.00 281 ILE A CA 1
ATOM 2134 C C . ILE A 1 281 ? 10.796 34.507 -33.540 1.00 95.00 281 ILE A C 1
ATOM 2136 O O . ILE A 1 281 ? 11.728 33.886 -34.035 1.00 95.00 281 ILE A O 1
ATOM 2140 N N . ALA A 1 282 ? 9.526 34.137 -33.718 1.00 92.00 282 ALA A N 1
ATOM 2141 C CA . ALA A 1 282 ? 9.139 32.959 -34.493 1.00 92.00 282 ALA A CA 1
ATOM 2142 C C . ALA A 1 282 ? 9.564 33.044 -35.969 1.00 92.00 282 ALA A C 1
ATOM 2144 O O . ALA A 1 282 ? 9.847 32.017 -36.580 1.00 92.00 282 ALA A O 1
ATOM 2145 N N . LEU A 1 283 ? 9.625 34.252 -36.538 1.00 91.94 283 LEU A N 1
ATOM 2146 C CA . LEU A 1 283 ? 10.096 34.483 -37.903 1.00 91.94 283 LEU A CA 1
ATOM 2147 C C . LEU A 1 283 ? 11.621 34.359 -38.031 1.00 91.94 283 LEU A C 1
ATOM 2149 O O . LEU A 1 283 ? 12.090 33.872 -39.050 1.00 91.94 283 LEU A O 1
ATOM 2153 N N . PHE A 1 284 ? 12.383 34.762 -37.010 1.00 89.81 284 PHE A N 1
ATOM 2154 C CA . PHE A 1 284 ? 13.843 34.590 -36.971 1.00 89.81 284 PHE A CA 1
ATOM 2155 C C . PHE A 1 284 ? 14.292 33.183 -36.551 1.00 89.81 284 PHE A C 1
ATOM 2157 O O . PHE A 1 284 ? 15.427 32.803 -36.823 1.00 89.81 284 PHE A O 1
ATOM 2164 N N . LEU A 1 285 ? 13.434 32.425 -35.861 1.00 86.88 285 LEU A N 1
ATOM 2165 C CA . LEU A 1 285 ? 13.694 31.037 -35.460 1.00 86.88 285 LEU A CA 1
ATOM 2166 C C . LEU A 1 285 ? 13.303 30.010 -36.542 1.00 86.88 285 LEU A C 1
ATOM 2168 O O . LEU A 1 285 ? 13.415 28.806 -36.308 1.00 86.88 285 LEU A O 1
ATOM 2172 N N . ARG A 1 286 ? 12.815 30.490 -37.689 1.00 53.47 286 ARG A N 1
ATOM 2173 C CA . ARG A 1 286 ? 12.531 29.726 -38.904 1.00 53.47 286 ARG A CA 1
ATOM 2174 C C . ARG A 1 286 ? 13.664 29.912 -39.908 1.00 53.47 286 ARG A C 1
ATOM 2176 O O . ARG A 1 286 ? 13.926 28.934 -40.641 1.00 53.47 286 ARG A O 1
#

Sequence (286 aa):
VLLQSHLLHDPAVRLAMAAAAALLALTFALAVTAYIRIIGGVFLGAGRSREAQHALEVPFTMRVATGLLAVTAIALGLLPPLGIGAAAAAAQQVSGAPGVLDSVLPPVFLHPDRFALPVKLGGTFLSQVIPANGLIVVPTSADFSSIAPTYIFISMAVVIAIVALLLRLGGPRPRQTRQVWAGAIPHWEPSMQYTATGFTNPLRFIFGTVYRSTRHIEGDYQQAPFFARTVRYQHTFIEPVEEYLYGPVVRAAQKVSRQLGIFQSGNVSLYLLYLFAVFVIALFLR

Foldseek 3Di:
DLVCLVVDPDPVVSVVSVVVVVVVVVVVVVVVVVVVCCCCPLPVADDQDPCSVVDDDDDPVVVVVVVVVVVVVVCVQQPVLVVVLVVLVVVCVVVVDPCPCVVVPPCCSVCVPPDDDPQAPDPPPCNVPDGDGDQFDDDPDPPDDGDGVNCVVVVVVVVVVVVVVVVVVVDDDPDDDDDDCPPPDPDDHSVPPQDPCNVCVVVCVVCCVVQVQDFDFPQPPPDDPPDRVDGDGDGDRDRPCCVPPVVVVVVVVVVVVVVVVVLPPVDPVSVVVVVVVVVVVVVVVD

Radius of gyration: 30.16 Å; chains: 1; bounding box: 56×80×83 Å

pLDDT: mean 72.88, std 17.3, range [38.34, 95.38]